Protein AF-A0A4S1ZQZ5-F1 (afdb_monomer)

Foldseek 3Di:
DDDDDDPPDPDDPPVVVVVVVVVVVVVVVVVVVLVVVVVVVVVVVVVVVVVPPDDDDDDDPQPWDKDQDPVVAAPLLVCVCVVFHPFHWDMWIFGDDSNHTAKIWTATPQGWIWIAGPNNHTFKIAADLVDAGGPVVDDPLQVVCCVVPPPPKGWGMWGDDPFFIWTAISVGWIWTAGNNRHTDDTRD

Nearest PDB structures (foldseek):
  4dsd-assembly2_B  TM=8.955E-01  e=4.911E-13  Bacteroides ovatus ATCC 8483
  3due-assembly1_A  TM=9.010E-01  e=2.441E-11  Phocaeicola vulgatus ATCC 8482
  3db7-assembly1_A  TM=9.188E-01  e=4.992E-11  Bacteroides thetaiotaomicron
  4poi-assembly2_B  TM=9.147E-01  e=1.420E-10  Bacteroides caccae ATCC 43185
  4poi-assembly1_A  TM=9.241E-01  e=4.508E-10  Bacteroides caccae ATCC 43185

Organism: NCBI:txid1796646

Solvent-accessible surface area (backbone atoms only — not comparable to full-atom values): 10840 Å² total; per-residue (Å²): 135,85,90,83,88,84,83,82,77,83,80,68,76,65,60,62,56,52,51,55,52,52,52,52,54,48,55,58,48,51,57,48,51,30,56,46,50,57,47,48,56,57,39,57,61,48,49,72,73,59,69,86,76,72,92,81,91,78,95,71,82,57,68,64,45,75,45,70,64,66,82,78,49,38,67,58,35,50,52,51,46,66,72,64,44,92,60,53,79,56,39,34,39,40,39,39,57,94,76,37,70,52,32,38,41,35,34,29,69,74,62,31,39,38,32,21,40,65,75,18,49,78,33,34,40,38,37,44,72,94,45,57,58,51,70,92,79,52,57,68,52,42,56,49,50,44,60,74,76,40,72,97,57,46,46,16,30,46,34,59,51,100,72,16,33,43,34,31,31,55,85,73,52,35,38,34,25,36,77,84,34,48,84,70,46,74,62,105

Radius of gyration: 24.57 Å; Cα contacts (8 Å, |Δi|>4): 264; chains: 1; bounding box: 45×45×92 Å

Secondary structure (DSSP, 8-state):
------------THHHHHHHHHHHHHHHHHHHHHHHHHHHHHHHHHHHHHTTS-----S-----EEE--GGGS-HHHHHHHHHH--SPEEEEEEEEETTEEEEEEEEETTS-EEEEETT--EEEEE--TTS---GGGS-HHHHHHHHHHSTT--EEEEEEETTEEEEEETTS-EEEE-TT--EEEEE-

Mean predicted aligned error: 13.51 Å

pLDDT: mean 78.78, std 22.07, range [38.09, 98.12]

InterPro domains:
  IPR021533 Putative beta-lactamase-inhibitor-like, PepSY-like [PF11396] (103-184)

Sequence (188 aa):
MSASACHATLQQPRHRAQQRYCTRRISAQENRITHLNFKIMKLKRIIMGMAIMMAGVFSASASDSFSRDVSILPTVAQELIGKNFKANVSLIKVDKTLGHIDEYDVVLTDGTEISFDRQGNLKEVETSQSKSVPKGLVPASIARYITSSHKGQHIVSLERKRNGWDIELSNGIDIRFDKEGNFLRYDD

Structure (mmCIF, N/CA/C/O backbone):
data_AF-A0A4S1ZQZ5-F1
#
_entry.id   AF-A0A4S1ZQZ5-F1
#
loop_
_atom_site.group_PDB
_atom_site.id
_atom_site.type_symbol
_atom_site.label_atom_id
_atom_site.label_alt_id
_atom_site.label_comp_id
_atom_site.label_asym_id
_atom_site.label_entity_id
_atom_site.label_seq_id
_atom_site.pdbx_PDB_ins_code
_atom_site.Cartn_x
_atom_site.Cartn_y
_atom_site.Cartn_z
_atom_site.occupancy
_atom_site.B_iso_or_equiv
_atom_site.auth_seq_id
_atom_site.auth_comp_id
_atom_site.auth_asym_id
_atom_site.auth_atom_id
_atom_site.pdbx_PDB_model_num
ATOM 1 N N . MET A 1 1 ? 24.963 -23.523 71.764 1.00 38.09 1 MET A N 1
ATOM 2 C CA . MET A 1 1 ? 23.922 -24.026 70.840 1.00 38.09 1 MET A CA 1
ATOM 3 C C . MET A 1 1 ? 23.149 -22.849 70.251 1.00 38.09 1 MET A C 1
ATOM 5 O O . MET A 1 1 ? 22.610 -22.087 71.033 1.00 38.09 1 MET A O 1
ATOM 9 N N . SER A 1 2 ? 23.150 -22.740 68.911 1.00 40.72 2 SER A N 1
ATOM 10 C CA . SER A 1 2 ? 22.105 -22.196 68.006 1.00 40.72 2 SER A CA 1
ATOM 11 C C . SER A 1 2 ? 21.543 -20.788 68.288 1.00 40.72 2 SER A C 1
ATOM 13 O O . SER A 1 2 ? 20.826 -20.586 69.254 1.00 40.72 2 SER A O 1
ATOM 15 N N . ALA A 1 3 ? 21.942 -19.747 67.547 1.00 42.53 3 ALA A N 1
ATOM 16 C CA . ALA A 1 3 ? 21.430 -19.310 66.232 1.00 42.53 3 ALA A CA 1
ATOM 17 C C . ALA A 1 3 ? 19.962 -18.841 66.234 1.00 42.53 3 ALA A C 1
ATOM 19 O O . ALA A 1 3 ? 19.065 -19.652 66.421 1.00 42.53 3 ALA A O 1
ATOM 20 N N . SER A 1 4 ? 19.727 -17.561 65.917 1.00 43.38 4 SER A N 1
ATOM 21 C CA . SER A 1 4 ? 18.980 -17.177 64.708 1.00 43.38 4 SER A CA 1
ATOM 22 C C . SER A 1 4 ? 19.025 -15.660 64.489 1.00 43.38 4 SER A C 1
ATOM 24 O O . SER A 1 4 ? 18.917 -14.869 65.423 1.00 43.38 4 SER A O 1
ATOM 26 N N . ALA A 1 5 ? 19.246 -15.276 63.237 1.00 49.69 5 ALA A N 1
ATOM 27 C CA . ALA A 1 5 ? 19.528 -13.927 62.780 1.00 49.69 5 ALA A CA 1
ATOM 28 C C . ALA A 1 5 ? 18.256 -13.075 62.636 1.00 49.69 5 ALA A C 1
ATOM 30 O O . ALA A 1 5 ? 17.329 -13.453 61.926 1.00 49.69 5 ALA A O 1
ATOM 31 N N . CYS A 1 6 ? 18.268 -11.871 63.210 1.00 38.78 6 CYS A N 1
ATOM 32 C CA . CYS A 1 6 ? 17.353 -10.788 62.850 1.00 38.78 6 CYS A CA 1
ATOM 33 C C . CYS A 1 6 ? 18.158 -9.680 62.168 1.00 38.78 6 CYS A C 1
ATOM 35 O O . CYS A 1 6 ? 18.602 -8.729 62.804 1.00 38.78 6 CYS A O 1
ATOM 37 N N . HIS A 1 7 ? 18.367 -9.822 60.859 1.00 41.34 7 HIS A 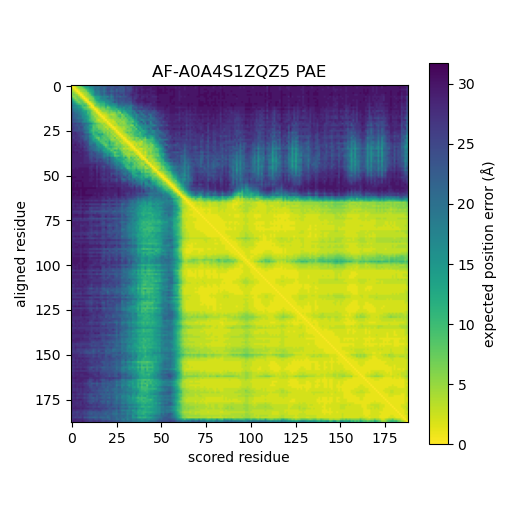N 1
ATOM 38 C CA . HIS A 1 7 ? 18.928 -8.768 60.019 1.00 41.34 7 HIS A CA 1
ATOM 39 C C . HIS A 1 7 ? 17.772 -8.060 59.300 1.00 41.34 7 HIS A C 1
ATOM 41 O O . HIS A 1 7 ? 17.395 -8.402 58.181 1.00 41.34 7 HIS A O 1
ATOM 47 N N . ALA A 1 8 ? 17.154 -7.094 59.981 1.00 46.62 8 ALA A N 1
ATOM 48 C CA . ALA A 1 8 ? 16.177 -6.193 59.380 1.00 46.62 8 ALA A CA 1
ATOM 49 C C . ALA A 1 8 ? 16.924 -5.111 58.585 1.00 46.62 8 ALA A C 1
ATOM 51 O O . ALA A 1 8 ? 17.333 -4.081 59.120 1.00 46.62 8 ALA A O 1
ATOM 52 N N . THR A 1 9 ? 17.145 -5.368 57.298 1.00 50.53 9 THR A N 1
ATOM 53 C CA . THR A 1 9 ? 17.733 -4.398 56.369 1.00 50.53 9 THR A CA 1
ATOM 54 C C . THR A 1 9 ? 16.731 -3.275 56.083 1.00 50.53 9 THR A C 1
ATOM 56 O O . THR A 1 9 ? 15.741 -3.455 55.375 1.00 50.53 9 THR A O 1
ATOM 59 N N . LEU A 1 10 ? 17.012 -2.093 56.632 1.00 49.25 10 LEU A N 1
ATOM 60 C CA . LEU A 1 10 ? 16.396 -0.812 56.284 1.00 49.25 10 LEU A CA 1
ATOM 61 C C . LEU A 1 10 ? 16.730 -0.444 54.825 1.00 49.25 10 LEU A C 1
ATOM 63 O O . LEU A 1 10 ? 17.739 0.205 54.553 1.00 49.25 10 LEU A O 1
ATOM 67 N N . GLN A 1 11 ? 15.884 -0.832 53.868 1.00 45.06 11 GLN A N 1
ATOM 68 C CA . GLN A 1 11 ? 16.005 -0.384 52.476 1.00 45.06 11 GLN A CA 1
ATOM 69 C C . GLN A 1 11 ? 15.354 1.008 52.312 1.00 45.06 11 GLN A C 1
ATOM 71 O O . GLN A 1 11 ? 14.138 1.169 52.404 1.00 45.06 11 GLN A O 1
ATOM 76 N N . GLN A 1 12 ? 16.184 2.028 52.084 1.00 51.75 12 GLN A N 1
ATOM 77 C CA . GLN A 1 12 ? 15.830 3.453 52.046 1.00 51.75 12 GLN A CA 1
ATOM 78 C C . GLN A 1 12 ? 14.843 3.855 50.913 1.00 51.75 12 GLN A C 1
ATOM 80 O O . GLN A 1 12 ? 14.986 3.402 49.773 1.00 51.75 12 GLN A O 1
ATOM 85 N N . PRO A 1 13 ? 13.916 4.814 51.149 1.00 54.28 13 PRO A N 1
ATOM 86 C CA . PRO A 1 13 ? 12.922 5.286 50.167 1.00 54.28 13 PRO A CA 1
ATOM 87 C C . PRO A 1 13 ? 13.487 6.130 49.005 1.00 54.28 13 PRO A C 1
ATOM 89 O O . PRO A 1 13 ? 12.784 6.360 48.018 1.00 54.28 13 PRO A O 1
ATOM 92 N N . ARG A 1 14 ? 14.754 6.566 49.068 1.00 52.75 14 ARG A N 1
ATOM 93 C CA . ARG A 1 14 ? 15.392 7.400 48.026 1.00 52.75 14 ARG A CA 1
ATOM 94 C C . ARG A 1 14 ? 15.627 6.649 46.705 1.00 52.75 14 ARG A C 1
ATOM 96 O O . ARG A 1 14 ? 15.462 7.234 45.637 1.00 52.75 14 ARG A O 1
ATOM 103 N N . HIS A 1 15 ? 15.866 5.337 46.759 1.00 51.97 15 HIS A N 1
ATOM 104 C CA . HIS A 1 15 ? 16.084 4.516 45.560 1.00 51.97 15 HIS A CA 1
ATOM 105 C C . HIS A 1 15 ? 14.834 4.364 44.678 1.00 51.97 15 HIS A C 1
ATOM 107 O O . HIS A 1 15 ? 14.944 4.352 43.453 1.00 51.97 15 HIS A O 1
ATOM 113 N N . ARG A 1 16 ? 13.628 4.320 45.266 1.00 55.75 16 ARG A N 1
ATOM 114 C CA . ARG A 1 16 ? 12.375 4.194 44.495 1.00 55.75 16 ARG A CA 1
ATOM 115 C C . ARG A 1 16 ? 12.029 5.470 43.721 1.00 55.75 16 ARG A C 1
ATOM 117 O O . ARG A 1 16 ? 11.464 5.384 42.633 1.00 55.75 16 ARG A O 1
ATOM 124 N N . ALA A 1 17 ? 12.376 6.644 44.254 1.00 57.38 17 ALA A N 1
ATOM 125 C CA . ALA A 1 17 ? 12.157 7.924 43.577 1.00 57.38 17 ALA A CA 1
ATOM 126 C C . ALA A 1 17 ? 13.121 8.119 42.393 1.00 57.38 17 ALA A C 1
ATOM 128 O O . ALA A 1 17 ? 12.689 8.526 41.314 1.00 57.38 17 ALA A O 1
ATOM 129 N N . GLN A 1 18 ? 14.396 7.746 42.551 1.00 55.19 18 GLN A N 1
ATOM 130 C CA . GLN A 1 18 ? 15.379 7.779 41.460 1.00 55.19 18 GLN A CA 1
ATOM 131 C C . GLN A 1 18 ? 15.062 6.777 40.345 1.00 55.19 18 GLN A C 1
ATOM 133 O O . GLN A 1 18 ? 15.175 7.126 39.172 1.00 55.19 18 GLN A O 1
ATOM 138 N N . GLN A 1 19 ? 14.585 5.573 40.678 1.00 54.31 19 GLN A N 1
ATOM 139 C CA . GLN A 1 19 ? 14.171 4.591 39.671 1.00 54.31 19 GLN A CA 1
ATOM 140 C C . GLN A 1 19 ? 12.989 5.089 38.828 1.00 54.31 19 GLN A C 1
ATOM 142 O O . GLN A 1 19 ? 13.044 4.992 37.608 1.00 54.31 19 GLN A O 1
ATOM 147 N N . ARG A 1 20 ? 11.969 5.707 39.445 1.00 56.31 20 ARG A N 1
ATOM 148 C CA . ARG A 1 20 ? 10.826 6.295 38.714 1.00 56.31 20 ARG A CA 1
ATOM 149 C C . ARG A 1 20 ? 11.212 7.503 37.857 1.00 56.31 20 ARG A C 1
ATOM 151 O O . ARG A 1 20 ? 10.582 7.750 36.830 1.00 56.31 20 ARG A O 1
ATOM 158 N N . TYR A 1 21 ? 12.225 8.262 38.276 1.00 52.44 21 TYR A N 1
ATOM 159 C CA . TYR A 1 21 ? 12.747 9.387 37.501 1.00 52.44 21 TYR A CA 1
ATOM 160 C C . TYR A 1 21 ? 13.540 8.914 36.273 1.00 52.44 21 TYR A C 1
ATOM 162 O O . TYR A 1 21 ? 13.331 9.433 35.175 1.00 52.44 21 TYR A O 1
ATOM 170 N N . CYS A 1 22 ? 14.388 7.890 36.430 1.00 50.66 22 CYS A N 1
ATOM 171 C CA . CYS A 1 22 ? 15.115 7.274 35.319 1.00 50.66 22 CYS A CA 1
ATOM 172 C C . CYS A 1 22 ? 14.174 6.585 34.325 1.00 50.66 22 CYS A C 1
ATOM 174 O O . CYS A 1 22 ? 14.304 6.822 33.128 1.00 50.66 22 CYS A O 1
ATOM 176 N N . THR A 1 23 ? 13.178 5.817 34.782 1.00 54.12 23 THR A N 1
ATOM 177 C CA . THR A 1 23 ? 12.241 5.143 33.866 1.00 54.12 23 THR A CA 1
ATOM 178 C C . THR A 1 23 ? 11.352 6.125 33.104 1.00 54.12 23 THR A C 1
ATOM 180 O O . THR A 1 23 ? 11.141 5.926 31.913 1.00 54.12 23 THR A O 1
ATOM 183 N N . ARG A 1 24 ? 10.903 7.236 33.718 1.00 55.06 24 ARG A N 1
ATOM 184 C CA . ARG A 1 24 ? 10.159 8.285 32.989 1.00 55.06 24 ARG A CA 1
ATOM 185 C C . ARG A 1 24 ? 11.007 8.976 31.922 1.00 55.06 24 ARG A C 1
ATOM 187 O O . ARG A 1 24 ? 10.504 9.218 30.829 1.00 55.06 24 ARG A O 1
ATOM 194 N N . ARG A 1 25 ? 12.279 9.282 32.203 1.00 56.03 25 ARG A N 1
ATOM 195 C CA . ARG A 1 25 ? 13.182 9.888 31.206 1.00 56.03 25 ARG A CA 1
ATOM 196 C C . ARG A 1 25 ? 13.558 8.926 30.080 1.00 56.03 25 ARG A C 1
ATOM 198 O O . ARG A 1 25 ? 13.688 9.390 28.955 1.00 56.03 25 ARG A O 1
ATOM 205 N N . ILE A 1 26 ? 13.682 7.629 30.361 1.00 54.72 26 ILE A N 1
ATOM 206 C CA . ILE A 1 26 ? 13.916 6.595 29.343 1.00 54.72 26 ILE A CA 1
ATOM 207 C C . ILE A 1 26 ? 12.665 6.432 28.467 1.00 54.72 26 ILE A C 1
ATOM 209 O O . ILE A 1 26 ? 12.776 6.604 27.261 1.00 54.72 26 ILE A O 1
ATOM 213 N N . SER A 1 27 ? 11.463 6.314 29.051 1.00 55.31 27 SER A N 1
ATOM 214 C CA . SER A 1 27 ? 10.205 6.241 28.280 1.00 55.31 27 SER A CA 1
ATOM 215 C C . SER A 1 27 ? 9.916 7.498 27.443 1.00 55.31 27 SER A C 1
ATOM 217 O O . SER A 1 27 ? 9.374 7.415 26.348 1.00 55.31 27 SER A O 1
ATOM 219 N N . ALA A 1 28 ? 10.322 8.684 27.914 1.00 51.53 28 ALA A N 1
ATOM 220 C CA . ALA A 1 28 ? 10.186 9.926 27.153 1.00 51.53 28 ALA A CA 1
ATOM 221 C C . ALA A 1 28 ? 11.251 10.086 26.048 1.00 51.53 28 ALA A C 1
ATOM 223 O O . ALA A 1 28 ? 11.044 10.868 25.122 1.00 51.53 28 ALA A O 1
ATOM 224 N N . GLN A 1 29 ? 12.388 9.387 26.142 1.00 42.31 29 GLN A N 1
ATOM 225 C CA . GLN A 1 29 ? 13.412 9.322 25.092 1.00 42.31 29 GLN A CA 1
ATOM 226 C C . GLN A 1 29 ? 13.083 8.231 24.060 1.00 42.31 29 GLN A C 1
ATOM 228 O O . GLN A 1 29 ? 13.205 8.492 22.870 1.00 42.31 29 GLN A O 1
ATOM 233 N N . GLU A 1 30 ? 12.560 7.075 24.477 1.00 49.62 30 GLU A N 1
ATOM 234 C CA . GLU A 1 30 ? 12.042 6.027 23.580 1.00 49.62 30 GLU A CA 1
ATOM 235 C C . GLU A 1 30 ? 10.865 6.524 22.734 1.00 49.62 30 GLU A C 1
ATOM 237 O O . GLU A 1 30 ? 10.932 6.435 21.512 1.00 49.62 30 GLU A O 1
ATOM 242 N N . ASN A 1 31 ? 9.871 7.190 23.339 1.00 49.59 31 ASN A N 1
ATOM 243 C CA . ASN A 1 31 ? 8.749 7.788 22.597 1.00 49.59 31 ASN A CA 1
ATOM 244 C C . ASN A 1 31 ? 9.184 8.909 21.636 1.00 49.59 31 ASN A C 1
ATOM 246 O O . ASN A 1 31 ? 8.484 9.233 20.679 1.00 49.59 31 ASN A O 1
ATOM 250 N N . ARG A 1 32 ? 10.334 9.550 21.889 1.00 50.16 32 ARG A N 1
ATOM 251 C CA . ARG A 1 32 ? 10.913 10.518 20.947 1.00 50.16 32 ARG A CA 1
ATOM 252 C C . ARG A 1 32 ? 11.588 9.823 19.772 1.00 50.16 32 ARG A C 1
ATOM 254 O O . ARG A 1 32 ? 11.556 10.379 18.683 1.00 50.16 32 ARG A O 1
ATOM 261 N N . ILE A 1 33 ? 12.172 8.643 19.972 1.00 46.94 33 ILE A N 1
ATOM 262 C CA . ILE A 1 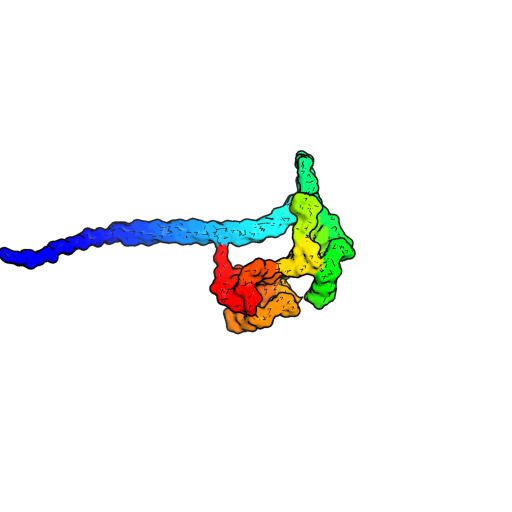33 ? 12.822 7.850 18.922 1.00 46.94 33 ILE A CA 1
ATOM 263 C C . ILE A 1 33 ? 11.776 7.186 18.010 1.00 46.94 33 ILE A C 1
ATOM 265 O O . ILE A 1 33 ? 11.950 7.217 16.793 1.00 46.94 33 ILE A O 1
ATOM 269 N N . THR A 1 34 ? 10.662 6.676 18.549 1.00 41.09 34 THR A N 1
ATOM 270 C CA . THR A 1 34 ? 9.551 6.114 17.747 1.00 41.09 34 THR A CA 1
ATOM 271 C C . THR A 1 34 ? 8.864 7.190 16.904 1.00 41.09 34 THR A C 1
ATOM 273 O O . THR A 1 34 ? 8.818 7.094 15.678 1.00 41.09 34 THR A O 1
ATOM 276 N N . HIS A 1 35 ? 8.522 8.323 17.522 1.00 47.91 35 HIS A N 1
ATOM 277 C CA . HIS A 1 35 ? 7.996 9.490 16.815 1.00 47.91 35 HIS A CA 1
ATOM 278 C C . HIS A 1 35 ? 8.998 10.079 15.797 1.00 47.91 35 HIS A C 1
ATOM 280 O O . HIS A 1 35 ? 8.590 10.682 14.801 1.00 47.91 35 HIS A O 1
ATOM 286 N N . LEU A 1 36 ? 10.315 9.926 16.011 1.00 42.09 36 LEU A N 1
ATOM 287 C CA . LEU A 1 36 ? 11.329 10.274 15.009 1.00 42.09 36 LEU A CA 1
ATOM 288 C C . LEU A 1 36 ? 11.293 9.308 13.819 1.00 42.09 36 LEU A C 1
ATOM 290 O O . LEU A 1 36 ? 11.344 9.781 12.692 1.00 42.09 36 LEU A O 1
ATOM 294 N N . ASN A 1 37 ? 11.162 7.998 14.032 1.00 43.00 37 ASN A N 1
ATOM 295 C CA . ASN A 1 37 ? 11.125 6.998 12.958 1.00 43.00 37 ASN A CA 1
ATOM 296 C C . ASN A 1 37 ? 9.842 7.073 12.113 1.00 43.00 37 ASN A C 1
ATOM 298 O O . ASN A 1 37 ? 9.930 7.025 10.885 1.00 43.00 37 ASN A O 1
ATOM 302 N N . PHE A 1 38 ? 8.684 7.314 12.736 1.00 48.75 38 PHE A N 1
ATOM 303 C CA . PHE A 1 38 ? 7.420 7.609 12.046 1.00 48.75 38 PHE A CA 1
ATOM 304 C C . PHE A 1 38 ? 7.538 8.861 11.160 1.00 48.75 38 PHE A C 1
ATOM 306 O O . PHE A 1 38 ? 7.159 8.863 9.986 1.00 48.75 38 PHE A O 1
ATOM 313 N N . LYS A 1 39 ? 8.182 9.918 11.679 1.00 45.75 39 LYS A N 1
ATOM 314 C CA . LYS A 1 39 ? 8.544 11.092 10.874 1.00 45.75 39 LYS A CA 1
ATOM 315 C C . LYS A 1 39 ? 9.572 10.776 9.799 1.00 45.75 39 LYS A C 1
ATOM 317 O O . LYS A 1 39 ? 9.460 11.359 8.738 1.00 45.75 39 LYS A O 1
ATOM 322 N N . ILE A 1 40 ? 10.551 9.904 10.032 1.00 44.97 40 ILE A N 1
ATOM 323 C CA . ILE A 1 40 ? 11.604 9.564 9.062 1.00 44.97 40 ILE A CA 1
ATOM 324 C C . ILE A 1 40 ? 11.044 8.742 7.892 1.00 44.97 40 ILE A C 1
ATOM 326 O O . ILE A 1 40 ? 11.472 8.960 6.762 1.00 44.97 40 ILE A O 1
ATOM 330 N N . MET A 1 41 ? 10.055 7.866 8.107 1.00 48.16 41 MET A N 1
ATOM 331 C CA . MET A 1 41 ? 9.366 7.153 7.019 1.00 48.16 41 MET A CA 1
ATOM 332 C C . MET A 1 4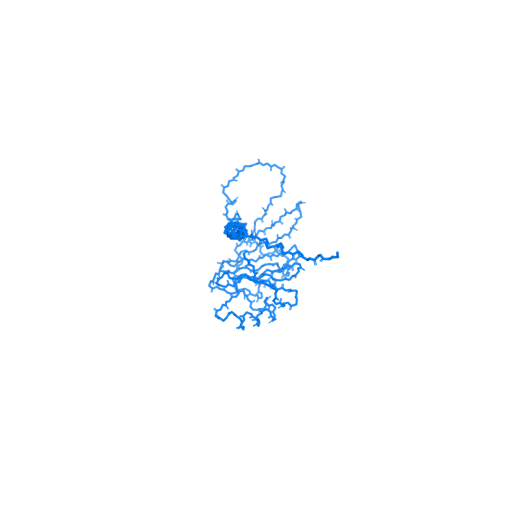1 ? 8.421 8.076 6.233 1.00 48.16 41 MET A C 1
ATOM 334 O O . MET A 1 41 ? 8.501 8.108 5.006 1.00 48.16 41 MET A O 1
ATOM 338 N N . LYS A 1 42 ? 7.652 8.949 6.905 1.00 48.94 42 LYS A N 1
ATOM 339 C CA . LYS A 1 42 ? 6.913 10.042 6.233 1.00 48.94 42 LYS A CA 1
ATOM 340 C C . LYS A 1 42 ? 7.850 11.055 5.549 1.00 48.94 42 LYS A C 1
ATOM 342 O O . LYS A 1 42 ? 7.506 11.620 4.518 1.00 48.94 42 LYS A O 1
ATOM 347 N N . LEU A 1 43 ? 9.069 11.245 6.058 1.00 39.94 43 LEU A N 1
ATOM 348 C CA . LEU A 1 43 ? 10.105 12.106 5.476 1.00 39.94 43 LEU A CA 1
ATOM 349 C C . LEU A 1 43 ? 10.805 11.446 4.286 1.00 39.94 43 LEU A C 1
ATOM 351 O O . LEU A 1 43 ? 11.125 12.151 3.342 1.00 39.94 43 LEU A O 1
ATOM 355 N N . LYS A 1 44 ? 10.985 10.120 4.265 1.00 42.41 44 LYS A N 1
ATOM 356 C CA . LYS A 1 44 ? 11.425 9.373 3.070 1.00 42.41 44 LYS A CA 1
ATOM 357 C C . LYS A 1 44 ? 10.497 9.649 1.882 1.00 42.41 44 LYS A C 1
ATOM 359 O O . LYS A 1 44 ? 10.970 9.836 0.766 1.00 42.41 44 LYS A O 1
ATOM 364 N N . ARG A 1 45 ? 9.202 9.785 2.169 1.00 49.16 45 ARG A N 1
ATOM 365 C CA . ARG A 1 45 ? 8.146 10.104 1.203 1.00 49.16 45 ARG A CA 1
ATOM 366 C C . ARG A 1 45 ? 8.089 11.600 0.847 1.00 49.16 45 ARG A C 1
ATOM 368 O O . ARG A 1 45 ? 7.843 11.944 -0.300 1.00 49.16 45 ARG A O 1
ATOM 375 N N . ILE A 1 46 ? 8.466 12.501 1.764 1.00 49.25 46 ILE A N 1
ATOM 376 C CA . ILE A 1 46 ? 8.633 13.948 1.485 1.00 49.25 46 ILE A CA 1
ATOM 377 C C . ILE A 1 46 ? 9.948 14.278 0.737 1.00 49.25 46 ILE A C 1
ATOM 379 O O . ILE A 1 46 ? 9.961 15.190 -0.087 1.00 49.25 46 ILE A O 1
ATOM 383 N N . ILE A 1 47 ? 11.054 13.558 0.966 1.00 46.50 47 ILE A N 1
ATOM 384 C CA . ILE A 1 47 ? 12.355 13.779 0.290 1.00 46.50 47 ILE A CA 1
ATOM 385 C C . ILE A 1 47 ? 12.238 13.523 -1.221 1.00 46.50 47 ILE A C 1
ATOM 387 O O . ILE A 1 47 ? 12.820 14.264 -2.017 1.00 46.50 47 ILE A O 1
ATOM 391 N N . MET A 1 48 ? 11.400 12.561 -1.617 1.00 44.84 48 MET A N 1
ATOM 392 C CA . MET A 1 48 ? 10.992 12.324 -3.006 1.00 44.84 48 MET A CA 1
ATOM 393 C C . MET A 1 48 ? 10.377 13.575 -3.670 1.00 44.84 48 MET A C 1
ATOM 395 O O . MET A 1 48 ? 10.546 13.786 -4.868 1.00 44.84 48 MET A O 1
ATOM 399 N N . GLY A 1 49 ? 9.726 14.450 -2.892 1.00 43.91 49 GLY A N 1
ATOM 400 C CA . GLY A 1 49 ? 9.128 15.703 -3.363 1.00 43.91 49 GLY A CA 1
ATOM 401 C C . GLY A 1 49 ? 10.082 16.905 -3.452 1.00 43.91 49 GLY A C 1
ATOM 402 O O . GLY A 1 49 ? 9.738 17.887 -4.106 1.00 43.91 49 GLY A O 1
ATOM 403 N N . MET A 1 50 ? 11.276 16.863 -2.842 1.00 40.88 50 MET A N 1
ATOM 404 C CA . MET A 1 50 ? 12.205 18.013 -2.789 1.00 40.88 50 MET A CA 1
ATOM 405 C C . MET A 1 50 ? 13.468 17.845 -3.659 1.00 40.88 50 MET A C 1
ATOM 407 O O . MET A 1 50 ? 14.119 18.833 -3.995 1.00 40.88 50 MET A O 1
ATOM 411 N N . ALA A 1 51 ? 13.797 16.627 -4.105 1.00 42.34 51 ALA A N 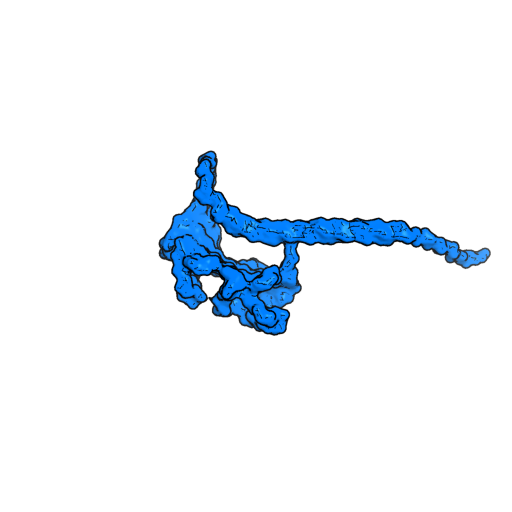1
ATOM 412 C CA . ALA A 1 51 ? 14.993 16.348 -4.914 1.00 42.34 51 ALA A CA 1
ATOM 413 C C . ALA A 1 51 ? 14.923 16.834 -6.383 1.00 42.34 51 ALA A C 1
ATOM 415 O O . ALA A 1 51 ? 15.900 16.724 -7.118 1.00 42.34 51 ALA A O 1
ATOM 416 N N . ILE A 1 52 ? 13.800 17.421 -6.815 1.00 45.22 52 ILE A N 1
ATOM 417 C CA . ILE A 1 52 ? 13.595 17.907 -8.192 1.00 45.22 52 ILE A CA 1
ATOM 418 C C . ILE A 1 52 ? 14.225 19.305 -8.432 1.00 45.22 52 ILE A C 1
ATOM 420 O O . ILE A 1 52 ? 14.251 19.772 -9.568 1.00 45.22 52 ILE A O 1
ATOM 424 N N . MET A 1 53 ? 14.798 19.979 -7.418 1.00 38.19 53 MET A N 1
ATOM 425 C CA . MET A 1 53 ? 15.208 21.396 -7.545 1.00 38.19 53 MET A CA 1
ATOM 426 C C . MET A 1 53 ? 16.702 21.766 -7.436 1.00 38.19 53 MET A C 1
ATOM 428 O O . MET A 1 53 ? 17.000 22.951 -7.574 1.00 38.19 53 MET A O 1
ATOM 432 N N . MET A 1 54 ? 17.665 20.851 -7.259 1.00 43.16 54 MET A N 1
ATOM 433 C CA . MET A 1 54 ? 19.095 21.238 -7.288 1.00 43.16 54 MET A CA 1
ATOM 434 C C . MET A 1 54 ? 19.976 20.260 -8.068 1.00 43.16 54 MET A C 1
ATOM 436 O O . MET A 1 54 ? 20.260 19.151 -7.631 1.00 43.16 54 MET A O 1
ATOM 440 N N . ALA A 1 55 ? 20.433 20.725 -9.231 1.00 53.12 55 ALA A N 1
ATOM 441 C CA . ALA A 1 55 ? 21.460 20.097 -10.049 1.00 53.12 55 ALA A CA 1
ATOM 442 C C . ALA A 1 55 ? 22.856 20.218 -9.406 1.00 53.12 55 ALA A C 1
ATOM 444 O O . ALA A 1 55 ? 23.195 21.264 -8.854 1.00 53.12 55 ALA A O 1
ATOM 445 N N . GLY A 1 56 ? 23.693 19.184 -9.559 1.00 46.94 56 GLY A N 1
ATOM 446 C CA . GLY A 1 56 ? 25.115 19.242 -9.203 1.00 46.94 56 GLY A CA 1
ATOM 447 C C . GLY A 1 56 ? 25.836 17.888 -9.212 1.00 46.94 56 GLY A C 1
ATOM 448 O O . GLY A 1 56 ? 25.963 17.255 -8.175 1.00 46.94 56 GLY A O 1
ATOM 449 N N . VAL A 1 57 ? 26.283 17.477 -10.403 1.00 61.09 57 VAL A N 1
ATOM 450 C CA . VAL A 1 57 ? 27.293 16.453 -10.774 1.00 61.09 57 VAL A CA 1
ATOM 451 C C . VAL A 1 57 ? 28.070 15.732 -9.653 1.00 61.09 57 VAL A C 1
ATOM 453 O O . VAL A 1 57 ? 28.917 16.347 -9.022 1.00 61.09 57 VAL A O 1
ATOM 456 N N . PHE A 1 58 ? 27.913 14.399 -9.568 1.00 46.19 58 PHE A N 1
ATOM 457 C CA . PHE A 1 58 ? 28.972 13.405 -9.293 1.00 46.19 58 PHE A CA 1
ATOM 458 C C . PHE A 1 58 ? 28.574 12.042 -9.901 1.00 46.19 58 PHE A C 1
ATOM 460 O O . PHE A 1 58 ? 27.463 11.556 -9.696 1.00 46.19 58 PHE A O 1
ATOM 467 N N . SER A 1 59 ? 29.468 11.437 -10.690 1.00 52.44 59 SER A N 1
ATOM 468 C CA . SER A 1 59 ? 29.203 10.216 -11.462 1.00 52.44 59 SER A CA 1
ATOM 469 C C . SER A 1 59 ? 29.332 8.938 -10.630 1.00 52.44 59 SER A C 1
ATOM 471 O O . SER A 1 59 ? 30.425 8.421 -10.426 1.00 52.44 59 SER A O 1
ATOM 473 N N . ALA A 1 60 ? 28.179 8.392 -10.257 1.00 49.41 60 ALA A N 1
ATOM 474 C CA . ALA A 1 60 ? 27.847 6.971 -10.308 1.00 49.41 60 ALA A CA 1
ATOM 475 C C . ALA A 1 60 ? 26.349 6.941 -10.635 1.00 49.41 60 ALA A C 1
ATOM 477 O O . ALA A 1 60 ? 25.522 7.227 -9.775 1.00 49.41 60 ALA A O 1
ATOM 478 N N . SER A 1 61 ? 25.994 6.761 -11.909 1.00 49.72 61 SER A N 1
ATOM 479 C CA . SER A 1 61 ? 24.632 7.007 -12.394 1.00 49.72 61 SER A CA 1
ATOM 480 C C . SER A 1 61 ? 23.662 5.893 -11.982 1.00 49.72 61 SER A C 1
ATOM 482 O O . SER A 1 61 ? 23.245 5.081 -12.804 1.00 49.72 61 SER A O 1
ATOM 484 N N . ALA A 1 62 ? 23.277 5.873 -10.708 1.00 57.66 62 ALA A N 1
ATOM 485 C CA . ALA A 1 62 ? 21.954 5.430 -10.289 1.00 57.66 62 ALA A CA 1
ATOM 486 C C . ALA A 1 62 ? 21.020 6.646 -10.408 1.00 57.66 62 ALA A C 1
ATOM 488 O O . ALA A 1 62 ? 20.667 7.285 -9.423 1.00 57.66 62 ALA A O 1
ATOM 489 N N . SER A 1 63 ? 20.738 7.058 -11.648 1.00 64.19 63 SER A N 1
ATOM 490 C CA . SER A 1 63 ? 19.754 8.107 -11.902 1.00 64.19 63 SER A CA 1
ATOM 491 C C . SER A 1 63 ? 18.377 7.460 -11.951 1.00 64.19 63 SER A C 1
ATOM 493 O O . SER A 1 63 ? 18.053 6.774 -12.932 1.00 64.19 63 SER A O 1
ATOM 495 N N . ASP A 1 64 ? 17.585 7.674 -10.907 1.00 74.50 64 ASP A N 1
ATOM 496 C CA . ASP A 1 64 ? 16.154 7.395 -10.949 1.00 74.50 64 ASP A CA 1
ATOM 497 C C . ASP A 1 64 ? 15.552 8.090 -12.176 1.00 74.50 64 ASP A C 1
ATOM 499 O O . ASP A 1 64 ? 15.907 9.225 -12.517 1.00 74.50 64 ASP A O 1
ATOM 503 N N . SER A 1 65 ? 14.681 7.383 -12.892 1.00 85.44 65 SER A N 1
ATOM 504 C CA . SER A 1 65 ? 14.056 7.910 -14.107 1.00 85.44 65 SER A CA 1
ATOM 505 C C . SER A 1 65 ? 12.572 8.134 -13.898 1.00 85.44 65 SER A C 1
ATOM 507 O O . SER A 1 65 ? 11.890 7.279 -13.341 1.00 85.44 65 SER A O 1
ATOM 509 N N . PHE A 1 66 ? 12.073 9.257 -14.404 1.00 89.81 66 PHE A N 1
ATOM 510 C CA . PHE A 1 66 ? 10.665 9.625 -14.334 1.00 89.81 66 PHE A CA 1
ATOM 511 C C . PHE A 1 66 ? 10.004 9.480 -15.701 1.00 89.81 66 PHE A C 1
ATOM 513 O O . PHE A 1 66 ? 10.600 9.801 -16.729 1.00 89.81 66 PHE A O 1
ATOM 520 N N . SER A 1 67 ? 8.757 9.029 -15.714 1.00 90.94 67 SER A N 1
ATOM 521 C CA . SER A 1 67 ? 7.960 8.863 -16.923 1.00 90.94 67 SER A CA 1
ATOM 522 C C . SER A 1 67 ? 6.486 9.128 -16.645 1.00 90.94 67 SER A C 1
ATOM 524 O O . SER A 1 67 ? 6.033 9.123 -15.504 1.00 90.94 67 SER A O 1
ATOM 526 N N . ARG A 1 68 ? 5.723 9.354 -17.710 1.00 91.62 68 ARG A N 1
ATOM 527 C CA . ARG A 1 68 ? 4.251 9.340 -17.692 1.00 91.62 68 ARG A CA 1
ATOM 528 C C . ARG A 1 68 ? 3.675 8.222 -18.556 1.00 91.62 68 ARG A C 1
ATOM 530 O O . ARG A 1 68 ? 2.463 8.076 -18.653 1.00 91.62 68 ARG A O 1
ATOM 537 N N . ASP A 1 69 ? 4.550 7.466 -19.210 1.00 93.94 69 ASP A N 1
ATOM 538 C CA . ASP A 1 69 ? 4.178 6.374 -20.088 1.00 93.94 69 ASP A CA 1
ATOM 539 C C . ASP A 1 69 ? 3.907 5.116 -19.263 1.00 93.94 69 ASP A C 1
ATOM 541 O O . ASP A 1 69 ? 4.825 4.508 -18.719 1.00 93.94 69 ASP A O 1
ATOM 545 N N . VAL A 1 70 ? 2.635 4.731 -19.176 1.00 94.44 70 VAL A N 1
ATOM 546 C CA . VAL A 1 70 ? 2.169 3.548 -18.439 1.00 94.44 70 VAL A CA 1
ATOM 547 C C . VAL A 1 70 ? 2.741 2.252 -19.015 1.00 94.44 70 VAL A C 1
ATOM 549 O O . VAL A 1 70 ? 2.871 1.271 -18.284 1.00 94.44 70 VAL A O 1
ATOM 552 N N . SER A 1 71 ? 3.140 2.242 -20.291 1.00 95.81 71 SER A N 1
ATOM 553 C CA . SER A 1 71 ? 3.654 1.040 -20.952 1.00 95.81 71 SER A CA 1
ATOM 554 C C . SER A 1 71 ? 4.996 0.557 -20.395 1.00 95.81 71 SER A C 1
ATOM 556 O O . SER A 1 71 ? 5.346 -0.605 -20.597 1.00 95.81 71 SER A O 1
ATOM 558 N N . ILE A 1 72 ? 5.720 1.402 -19.646 1.00 95.44 72 ILE A N 1
ATOM 559 C CA . ILE A 1 72 ? 6.978 1.009 -18.995 1.00 95.44 72 ILE A CA 1
ATOM 560 C C . ILE A 1 72 ? 6.759 0.121 -17.767 1.00 95.44 72 ILE A C 1
ATOM 562 O O . ILE A 1 72 ? 7.701 -0.524 -17.307 1.00 95.44 72 ILE A O 1
ATOM 566 N N . LEU A 1 73 ? 5.550 0.128 -17.198 1.00 96.94 73 LEU A N 1
ATOM 567 C CA . LEU A 1 73 ? 5.225 -0.704 -16.048 1.00 96.94 73 LEU A CA 1
ATOM 568 C C . LEU A 1 73 ? 5.079 -2.164 -16.492 1.00 96.94 73 LEU A C 1
ATOM 570 O O . LEU A 1 73 ? 4.558 -2.423 -17.579 1.00 96.94 73 LEU A O 1
ATOM 574 N N . PRO A 1 74 ? 5.443 -3.143 -15.651 1.00 97.75 74 PRO A N 1
ATOM 575 C CA . PRO A 1 74 ? 5.118 -4.537 -15.922 1.00 97.75 74 PRO A CA 1
ATOM 576 C C . PRO A 1 74 ? 3.604 -4.730 -16.097 1.00 97.75 74 PRO A C 1
ATOM 578 O O . PRO A 1 74 ? 2.811 -4.090 -15.405 1.00 97.75 74 PRO A O 1
ATOM 581 N N . THR A 1 75 ? 3.187 -5.643 -16.979 1.00 98.12 75 THR A N 1
ATOM 582 C CA . THR A 1 75 ? 1.764 -5.894 -17.292 1.00 98.12 75 THR A CA 1
ATOM 583 C C . THR A 1 75 ? 0.916 -6.131 -16.039 1.00 98.12 75 THR A C 1
ATOM 585 O O . THR A 1 75 ? -0.186 -5.603 -15.934 1.00 98.12 75 THR A O 1
ATOM 588 N N . VAL A 1 76 ? 1.467 -6.841 -15.048 1.00 97.81 76 VAL A N 1
ATOM 589 C CA . VAL A 1 76 ? 0.808 -7.107 -13.757 1.00 97.81 76 VAL A CA 1
ATOM 590 C C . VAL A 1 76 ? 0.434 -5.810 -13.028 1.00 97.81 76 VAL A C 1
ATOM 592 O O . VAL A 1 76 ? -0.677 -5.690 -12.511 1.00 97.81 76 VAL A O 1
ATOM 595 N N . ALA A 1 77 ? 1.325 -4.814 -13.026 1.00 97.88 77 ALA A N 1
ATOM 596 C CA . ALA A 1 77 ? 1.072 -3.519 -12.403 1.00 97.88 77 ALA A CA 1
ATOM 597 C C . ALA A 1 77 ? 0.014 -2.723 -13.182 1.00 97.88 77 ALA A C 1
ATOM 599 O O . ALA A 1 77 ? -0.895 -2.153 -12.578 1.00 97.88 77 ALA A O 1
ATOM 600 N N . GLN A 1 78 ? 0.077 -2.737 -14.519 1.00 98.06 78 GLN A N 1
ATOM 601 C CA . GLN A 1 78 ? -0.914 -2.067 -15.370 1.00 98.06 78 GLN A CA 1
ATOM 602 C C . GLN A 1 78 ? -2.331 -2.615 -15.129 1.00 98.06 78 GLN A C 1
ATOM 604 O O . GLN A 1 78 ? -3.274 -1.845 -14.933 1.00 98.06 78 GLN A O 1
ATOM 609 N N . GLU A 1 79 ? -2.477 -3.942 -15.078 1.00 97.75 79 GLU A N 1
ATOM 610 C CA . GLU A 1 79 ? -3.751 -4.609 -14.794 1.00 97.75 79 GLU A CA 1
ATOM 611 C C . GLU A 1 79 ? -4.263 -4.294 -13.387 1.00 97.75 79 GLU A C 1
ATOM 613 O O . GLU A 1 79 ? -5.453 -4.021 -13.203 1.00 97.75 79 GLU A O 1
ATOM 618 N N . LEU A 1 80 ? -3.376 -4.298 -12.387 1.00 97.62 80 LEU A N 1
ATOM 619 C CA . LEU A 1 80 ? -3.745 -3.971 -11.014 1.00 97.62 80 LEU A CA 1
ATOM 620 C C . LEU A 1 80 ? -4.268 -2.537 -10.912 1.00 97.62 80 LEU A C 1
ATOM 622 O O . LEU A 1 80 ? -5.317 -2.333 -10.289 1.00 97.62 80 LEU A O 1
ATOM 626 N N . ILE A 1 81 ? -3.579 -1.575 -11.537 1.00 97.19 81 ILE A N 1
ATOM 627 C CA . ILE A 1 81 ? -3.994 -0.169 -11.564 1.00 97.19 81 ILE A CA 1
ATOM 628 C C . ILE A 1 81 ? -5.368 -0.055 -12.227 1.00 97.19 81 ILE A C 1
ATOM 630 O O . ILE A 1 81 ? -6.308 0.424 -11.594 1.00 97.19 81 ILE A O 1
ATOM 634 N N . GLY A 1 82 ? -5.511 -0.567 -13.453 1.00 96.81 82 GLY A N 1
ATOM 635 C CA . GLY A 1 82 ? -6.752 -0.458 -14.224 1.00 96.81 82 GLY A CA 1
ATOM 636 C C . GLY A 1 82 ? -7.952 -1.149 -13.570 1.00 96.81 82 GLY A C 1
ATOM 637 O O . GLY A 1 82 ? -9.086 -0.695 -13.714 1.00 96.81 82 GLY A O 1
ATOM 638 N N . LYS A 1 83 ? -7.723 -2.229 -12.814 1.00 97.12 83 LYS A N 1
ATOM 639 C CA . LYS A 1 83 ? -8.787 -2.962 -12.116 1.00 97.12 83 LYS A CA 1
ATOM 640 C C . LYS A 1 83 ? -9.247 -2.281 -10.827 1.00 97.12 83 LYS A C 1
ATOM 642 O O . LYS A 1 83 ? -10.428 -2.368 -10.492 1.00 97.12 83 LYS A O 1
ATOM 647 N N . ASN A 1 84 ? -8.333 -1.672 -10.070 1.00 97.31 84 ASN A N 1
ATOM 648 C CA . ASN A 1 84 ? -8.616 -1.222 -8.702 1.00 97.31 84 ASN A CA 1
ATOM 649 C C . ASN A 1 84 ? -8.774 0.296 -8.570 1.00 97.31 84 ASN A C 1
ATOM 651 O O . ASN A 1 84 ? -9.410 0.750 -7.617 1.00 97.31 84 ASN A O 1
ATOM 655 N N . PHE A 1 85 ? -8.246 1.076 -9.515 1.00 95.81 85 PHE A N 1
ATOM 656 C CA . PHE A 1 85 ? -8.221 2.532 -9.440 1.00 95.81 85 PHE A CA 1
ATOM 657 C C . PHE A 1 85 ? -8.878 3.161 -10.668 1.00 95.81 85 PHE A C 1
ATOM 659 O O . PHE A 1 85 ? -8.694 2.727 -11.799 1.00 95.81 85 PHE A O 1
ATOM 666 N N . LYS A 1 86 ? -9.668 4.213 -10.430 1.00 95.12 86 LYS A N 1
ATOM 667 C CA . LYS A 1 86 ? -10.331 4.994 -11.491 1.00 95.12 86 LYS A CA 1
ATOM 668 C C . LYS A 1 86 ? -9.506 6.197 -11.946 1.00 95.12 86 LYS A C 1
ATOM 670 O O . LYS A 1 86 ? -9.812 6.796 -12.970 1.00 95.12 86 LYS A O 1
ATOM 675 N N . ALA A 1 87 ? -8.537 6.604 -11.129 1.00 95.06 87 ALA A N 1
ATOM 676 C CA . ALA A 1 87 ? -7.674 7.737 -11.407 1.00 95.06 87 ALA A CA 1
ATOM 677 C C . ALA A 1 87 ? -6.623 7.365 -12.457 1.00 95.06 87 ALA A C 1
ATOM 679 O O . ALA A 1 87 ? -6.183 6.219 -12.528 1.00 95.06 87 ALA A O 1
ATOM 680 N N . ASN A 1 88 ? -6.216 8.349 -13.256 1.00 95.69 88 ASN A N 1
ATOM 681 C CA . ASN A 1 88 ? -5.191 8.145 -14.272 1.00 95.69 88 ASN A CA 1
ATOM 682 C C . ASN A 1 88 ? -3.798 8.192 -13.641 1.00 95.69 88 ASN A C 1
ATOM 684 O O . ASN A 1 88 ? -3.602 8.811 -12.595 1.00 95.69 88 ASN A O 1
ATOM 688 N N . VAL A 1 89 ? -2.817 7.585 -14.305 1.00 96.00 89 VAL A N 1
ATOM 689 C CA . VAL A 1 89 ? -1.408 7.718 -13.921 1.00 96.00 89 VAL A CA 1
ATOM 690 C C . VAL A 1 89 ? -0.934 9.142 -14.216 1.00 96.00 89 VAL A C 1
ATOM 692 O O . VAL A 1 89 ? -1.112 9.649 -15.323 1.00 96.00 89 VAL A O 1
ATOM 695 N N . SER A 1 90 ? -0.346 9.793 -13.214 1.00 94.00 90 SER A N 1
ATOM 696 C CA . SER A 1 90 ? 0.213 11.146 -13.306 1.00 94.00 90 SER A CA 1
ATOM 697 C C . SER A 1 90 ? 1.728 11.113 -13.505 1.00 94.00 90 SER A C 1
ATOM 699 O O . SER A 1 90 ? 2.267 11.819 -14.361 1.00 94.00 90 SER A O 1
ATOM 701 N N . LEU A 1 91 ? 2.413 10.279 -12.721 1.00 93.69 91 LEU A N 1
ATOM 702 C CA . LEU A 1 91 ? 3.865 10.149 -12.719 1.00 93.69 91 LEU A CA 1
ATOM 703 C C . LEU A 1 91 ? 4.257 8.719 -12.356 1.00 93.69 91 LEU A C 1
ATOM 705 O O . LEU A 1 91 ? 3.629 8.099 -11.504 1.00 93.69 91 LEU A O 1
ATOM 709 N N . ILE A 1 92 ? 5.315 8.227 -12.983 1.00 93.88 92 ILE A N 1
ATOM 710 C CA . ILE A 1 92 ? 5.984 6.976 -12.650 1.00 93.88 92 ILE A CA 1
ATOM 711 C C . ILE A 1 92 ? 7.442 7.315 -12.368 1.00 93.88 92 ILE A C 1
ATOM 713 O O . ILE A 1 92 ? 8.094 7.943 -13.205 1.00 93.88 92 ILE A O 1
ATOM 717 N N . LYS A 1 93 ? 7.959 6.890 -11.222 1.00 92.19 93 LYS A N 1
ATOM 718 C CA . LYS A 1 93 ? 9.386 6.875 -10.909 1.00 92.19 93 LYS A CA 1
ATOM 719 C C . LYS A 1 93 ? 9.881 5.434 -10.977 1.00 92.19 93 LYS A C 1
ATOM 721 O O . LYS A 1 93 ? 9.213 4.520 -10.505 1.00 92.19 93 LYS A O 1
ATOM 726 N N . VAL A 1 94 ? 11.029 5.239 -11.611 1.00 91.44 94 VAL A N 1
ATOM 727 C CA . VAL A 1 94 ? 11.711 3.948 -11.700 1.00 91.44 94 VAL A CA 1
ATOM 728 C C . VAL A 1 94 ? 12.985 4.040 -10.883 1.00 91.44 94 VAL A C 1
ATOM 730 O O . VAL A 1 94 ? 13.941 4.701 -11.310 1.00 91.44 94 VAL A O 1
ATOM 733 N N . ASP A 1 95 ? 12.983 3.346 -9.753 1.00 84.62 95 ASP A N 1
ATOM 734 C CA . ASP A 1 95 ? 14.096 3.316 -8.815 1.00 84.62 95 ASP A CA 1
ATOM 735 C C . ASP A 1 95 ? 15.072 2.226 -9.227 1.00 84.62 95 ASP A C 1
ATOM 737 O O . ASP A 1 95 ? 14.694 1.082 -9.520 1.00 84.62 95 ASP A O 1
ATOM 741 N N . LYS A 1 96 ? 16.350 2.603 -9.315 1.00 85.81 96 LYS A N 1
ATOM 742 C CA . LYS A 1 96 ? 17.402 1.710 -9.801 1.00 85.81 96 LYS A CA 1
ATOM 743 C C . LYS A 1 96 ? 18.516 1.564 -8.782 1.00 85.81 96 LYS A C 1
ATOM 745 O O . LYS A 1 96 ? 19.235 2.512 -8.483 1.00 85.81 96 LYS A O 1
ATOM 750 N N . THR A 1 97 ? 18.759 0.327 -8.374 1.00 81.12 97 THR A N 1
ATOM 751 C CA . THR A 1 97 ? 19.880 -0.043 -7.513 1.00 81.12 97 THR A CA 1
ATOM 752 C C . THR A 1 97 ? 20.930 -0.764 -8.352 1.00 81.12 97 THR A C 1
ATOM 754 O O . THR A 1 97 ? 20.649 -1.780 -8.986 1.00 81.12 97 THR A O 1
ATOM 757 N N . LEU A 1 98 ? 22.155 -0.226 -8.393 1.00 84.75 98 LEU A N 1
ATOM 758 C CA . LEU A 1 98 ? 23.277 -0.782 -9.172 1.00 84.75 98 LEU A CA 1
ATOM 759 C C . LEU A 1 98 ? 22.944 -1.001 -10.665 1.00 84.75 98 LEU A C 1
ATOM 761 O O . LEU A 1 98 ? 23.377 -1.973 -11.277 1.00 84.75 98 LEU A O 1
ATOM 765 N N . GLY A 1 99 ? 22.150 -0.101 -11.254 1.00 82.31 99 GLY A N 1
ATOM 766 C CA . GLY A 1 99 ? 21.739 -0.170 -12.663 1.00 82.31 99 GLY A CA 1
ATOM 767 C C . GLY A 1 99 ? 20.586 -1.138 -12.954 1.00 82.31 99 GLY A C 1
ATOM 768 O O . GLY A 1 99 ? 20.097 -1.178 -14.083 1.00 82.31 99 GLY A O 1
ATOM 769 N N . HIS A 1 100 ? 20.103 -1.876 -11.954 1.00 85.81 100 HIS A N 1
ATOM 770 C CA . HIS A 1 100 ? 18.926 -2.728 -12.067 1.00 85.81 100 HIS A CA 1
ATOM 771 C C . HIS A 1 100 ? 17.700 -2.032 -11.492 1.00 85.81 100 HIS A C 1
ATOM 773 O O . HIS A 1 100 ? 17.795 -1.359 -10.473 1.00 85.81 100 HIS A O 1
ATOM 779 N N . ILE A 1 101 ? 16.550 -2.215 -12.141 1.00 88.94 101 ILE A N 1
ATOM 780 C CA . ILE A 1 101 ? 15.272 -1.735 -11.610 1.00 88.94 101 ILE A CA 1
ATOM 781 C C . ILE A 1 101 ? 14.969 -2.501 -10.327 1.00 88.94 101 ILE A C 1
ATOM 783 O O . ILE A 1 101 ? 14.942 -3.733 -10.347 1.00 88.94 101 ILE A O 1
ATOM 787 N N . ASP A 1 102 ? 14.748 -1.765 -9.251 1.00 88.25 102 ASP A N 1
ATOM 788 C CA . ASP A 1 102 ? 14.368 -2.295 -7.946 1.00 88.25 102 ASP A CA 1
ATOM 789 C C . ASP A 1 102 ? 12.849 -2.173 -7.754 1.00 88.25 102 ASP A C 1
ATOM 791 O O . ASP A 1 102 ? 12.172 -3.149 -7.422 1.00 88.25 102 ASP A O 1
ATOM 795 N N . GLU A 1 103 ? 12.304 -0.997 -8.078 1.00 90.69 103 GLU A N 1
ATOM 796 C CA . GLU A 1 103 ? 10.923 -0.620 -7.781 1.00 90.69 103 GLU A CA 1
ATOM 797 C C . GLU A 1 103 ? 10.361 0.381 -8.800 1.00 90.69 103 GLU A C 1
ATOM 799 O O . GLU A 1 103 ? 11.095 1.127 -9.458 1.00 90.69 103 GLU A O 1
ATOM 804 N N . TYR A 1 104 ? 9.036 0.367 -8.934 1.00 93.81 104 TYR A N 1
ATOM 805 C CA . TYR A 1 104 ? 8.265 1.377 -9.645 1.00 93.81 104 TYR A CA 1
ATOM 806 C C . TYR A 1 104 ? 7.316 2.064 -8.670 1.00 93.81 104 TYR A C 1
ATOM 808 O O . TYR A 1 104 ? 6.420 1.408 -8.139 1.00 93.81 104 TYR A O 1
ATOM 816 N N . ASP A 1 105 ? 7.447 3.378 -8.523 1.00 95.12 105 ASP A N 1
ATOM 817 C CA . ASP A 1 105 ? 6.507 4.195 -7.760 1.00 95.12 105 ASP A CA 1
ATOM 818 C C . ASP A 1 105 ? 5.595 4.956 -8.714 1.00 95.12 105 ASP A C 1
ATOM 820 O O . ASP A 1 105 ? 6.046 5.702 -9.587 1.00 95.12 105 ASP A O 1
ATOM 824 N N . VAL A 1 106 ? 4.292 4.773 -8.556 1.00 95.06 106 VAL A N 1
ATOM 825 C CA . VAL A 1 106 ? 3.264 5.343 -9.418 1.00 95.06 106 VAL A CA 1
ATOM 826 C C . VAL A 1 106 ? 2.415 6.308 -8.610 1.00 95.06 106 VAL A C 1
ATOM 828 O O . VAL A 1 106 ? 1.775 5.926 -7.638 1.00 95.06 106 VAL A O 1
ATOM 831 N N . VAL A 1 107 ? 2.352 7.556 -9.059 1.00 94.56 107 VAL A N 1
ATOM 832 C CA . VAL A 1 107 ? 1.457 8.575 -8.511 1.00 94.56 107 VAL A CA 1
ATOM 833 C C . VAL A 1 107 ? 0.273 8.729 -9.453 1.00 94.56 107 VAL A C 1
ATOM 835 O O . VAL A 1 107 ? 0.442 9.019 -10.642 1.00 94.56 107 VAL A O 1
ATOM 838 N N . LEU A 1 108 ? -0.937 8.556 -8.934 1.00 95.88 108 LEU A N 1
ATOM 839 C CA . LEU A 1 108 ? -2.172 8.790 -9.671 1.00 95.88 108 LEU A CA 1
ATOM 840 C C . LEU A 1 108 ? -2.598 10.261 -9.580 1.00 95.88 108 LEU A C 1
ATOM 842 O O . LEU A 1 108 ? -2.223 10.998 -8.669 1.00 95.88 108 LEU A O 1
ATOM 846 N N . THR A 1 109 ? -3.443 10.705 -10.510 1.00 94.88 109 THR A N 1
ATOM 847 C CA . THR A 1 109 ? -3.957 12.089 -10.566 1.00 94.88 109 THR A CA 1
ATOM 848 C C . THR A 1 109 ? -4.743 12.510 -9.328 1.00 94.88 109 THR A C 1
ATOM 850 O O . THR A 1 109 ? -5.039 13.685 -9.143 1.00 94.88 109 THR A O 1
ATOM 853 N N . ASP A 1 110 ? -5.144 11.547 -8.511 1.00 91.69 110 ASP A N 1
ATOM 854 C CA . ASP A 1 110 ? -6.008 11.739 -7.362 1.00 91.69 110 ASP A CA 1
ATOM 855 C C . ASP A 1 110 ? -5.246 11.720 -6.023 1.00 91.69 110 ASP A C 1
ATOM 857 O O . ASP A 1 110 ? -5.883 11.731 -4.963 1.00 91.69 110 ASP A O 1
ATOM 861 N N . GLY A 1 111 ? -3.909 11.699 -6.101 1.00 90.19 111 GLY A N 1
ATOM 862 C CA . GLY A 1 111 ? -2.979 11.699 -4.975 1.00 90.19 111 GLY A CA 1
ATOM 863 C C . GLY A 1 111 ? -2.644 10.315 -4.421 1.00 90.19 111 GLY A C 1
ATOM 864 O O . GLY A 1 111 ? -1.902 10.243 -3.451 1.00 90.19 111 GLY A O 1
ATOM 865 N N . THR A 1 112 ? -3.188 9.236 -4.990 1.00 94.50 112 THR A N 1
ATOM 866 C CA . THR A 1 112 ? -2.822 7.870 -4.589 1.00 94.50 112 THR A CA 1
ATOM 867 C C . THR A 1 112 ? -1.407 7.540 -5.062 1.00 94.50 112 THR A C 1
ATOM 869 O O . THR A 1 112 ? -1.090 7.744 -6.235 1.00 94.50 112 THR A O 1
ATOM 872 N N . GLU A 1 113 ? -0.592 6.989 -4.172 1.00 95.69 113 GLU A N 1
ATOM 873 C CA . GLU A 1 113 ? 0.747 6.471 -4.444 1.00 95.69 113 GLU A CA 1
ATOM 874 C C . GLU A 1 113 ? 0.706 4.939 -4.411 1.00 95.69 113 GLU A C 1
ATOM 876 O O . GLU A 1 113 ? 0.081 4.341 -3.534 1.00 95.69 113 GLU A O 1
ATOM 881 N N . ILE A 1 114 ? 1.321 4.292 -5.399 1.00 97.38 114 ILE A N 1
ATOM 882 C CA . ILE A 1 114 ? 1.352 2.835 -5.523 1.00 97.38 114 ILE A CA 1
ATOM 883 C C . ILE A 1 114 ? 2.769 2.402 -5.859 1.00 97.38 114 ILE A C 1
ATOM 885 O O . ILE A 1 114 ? 3.297 2.792 -6.900 1.00 97.38 114 ILE A O 1
ATOM 889 N N . SER A 1 115 ? 3.338 1.539 -5.030 1.00 95.38 115 SER A N 1
ATOM 890 C CA . SER A 1 115 ? 4.683 1.012 -5.221 1.00 95.38 115 SER A CA 1
ATOM 891 C C . SER A 1 115 ? 4.636 -0.455 -5.631 1.00 95.38 115 SER A C 1
ATOM 893 O O . SER A 1 115 ? 3.898 -1.270 -5.058 1.00 95.38 115 SER A O 1
ATOM 895 N N . PHE A 1 116 ? 5.429 -0.800 -6.639 1.00 96.94 116 PHE A N 1
ATOM 896 C CA . PHE A 1 116 ? 5.540 -2.146 -7.186 1.00 96.94 116 PHE A CA 1
ATOM 897 C C . PHE A 1 116 ? 6.983 -2.628 -7.159 1.00 96.94 116 PHE A C 1
ATOM 899 O O . PHE A 1 116 ? 7.905 -1.878 -7.466 1.00 96.94 116 PHE A O 1
ATOM 906 N N . ASP A 1 117 ? 7.184 -3.918 -6.898 1.00 94.62 117 ASP A N 1
ATOM 907 C CA . ASP A 1 117 ? 8.492 -4.526 -7.128 1.00 94.62 117 ASP A CA 1
ATOM 908 C C . ASP A 1 117 ? 8.861 -4.530 -8.625 1.00 94.62 117 ASP A C 1
ATOM 910 O O . ASP A 1 117 ? 8.044 -4.255 -9.512 1.00 94.62 117 ASP A O 1
ATOM 914 N N . ARG A 1 118 ? 10.106 -4.902 -8.932 1.00 95.00 118 ARG A N 1
ATOM 915 C CA . ARG A 1 118 ? 10.599 -5.059 -10.308 1.00 95.00 118 ARG A CA 1
ATOM 916 C C . ARG A 1 118 ? 9.687 -5.917 -11.209 1.00 95.00 118 ARG A C 1
ATOM 918 O O . ARG A 1 118 ? 9.707 -5.735 -12.428 1.00 95.00 118 ARG A O 1
ATOM 925 N N . GLN A 1 119 ? 8.938 -6.872 -10.657 1.00 96.69 119 GLN A N 1
ATOM 926 C CA . GLN A 1 119 ? 8.034 -7.755 -11.404 1.00 96.69 119 GLN A CA 1
ATOM 927 C C . GLN A 1 119 ? 6.620 -7.172 -11.568 1.00 96.69 119 GLN A C 1
ATOM 929 O O . GLN A 1 119 ? 5.816 -7.736 -12.309 1.00 96.69 119 GLN A O 1
ATOM 934 N N . GLY A 1 120 ? 6.319 -6.042 -10.928 1.00 96.75 120 GLY A N 1
ATOM 935 C CA . GLY A 1 120 ? 5.004 -5.413 -10.946 1.00 96.75 120 GLY A CA 1
ATOM 936 C C . GLY A 1 120 ? 4.060 -5.941 -9.871 1.00 96.75 120 GLY A C 1
ATOM 937 O O . GLY A 1 120 ? 2.861 -5.673 -9.946 1.00 96.75 120 GLY A O 1
ATOM 938 N N . ASN A 1 121 ? 4.552 -6.704 -8.888 1.00 97.25 121 ASN A N 1
ATOM 939 C CA . ASN A 1 121 ? 3.721 -7.098 -7.757 1.00 97.25 121 ASN A CA 1
ATOM 940 C C . ASN A 1 121 ? 3.586 -5.928 -6.792 1.00 97.25 121 ASN A C 1
ATOM 942 O O . ASN A 1 121 ? 4.548 -5.213 -6.517 1.00 97.25 121 ASN A O 1
ATOM 946 N N . LEU A 1 122 ? 2.386 -5.777 -6.240 1.00 97.00 122 LEU A N 1
ATOM 947 C CA . LEU A 1 122 ? 2.094 -4.724 -5.283 1.00 97.00 122 LEU A CA 1
ATOM 948 C C . LEU A 1 122 ? 2.964 -4.853 -4.026 1.00 97.0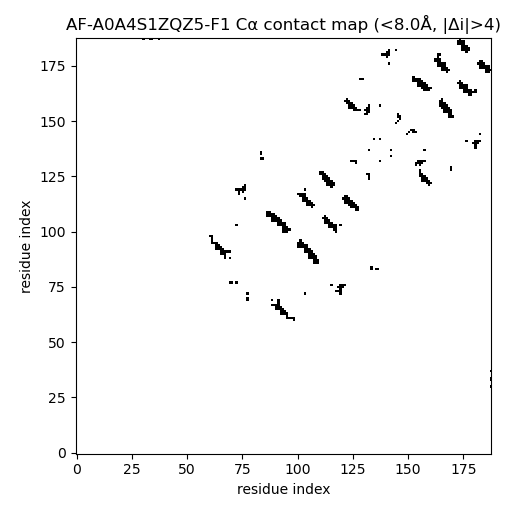0 122 LEU A C 1
ATOM 950 O O . LEU A 1 122 ? 2.939 -5.896 -3.358 1.00 97.00 122 LEU A O 1
ATOM 954 N N . LYS A 1 123 ? 3.669 -3.770 -3.698 1.00 96.06 123 LYS A N 1
ATOM 955 C CA . LYS A 1 123 ? 4.377 -3.582 -2.431 1.00 96.06 123 LYS A CA 1
ATOM 956 C C . LYS A 1 123 ? 3.596 -2.675 -1.496 1.00 96.06 123 LYS A C 1
ATOM 958 O O . LYS A 1 123 ? 3.382 -3.061 -0.354 1.00 96.06 123 LYS A O 1
ATOM 963 N N . GLU A 1 124 ? 3.125 -1.533 -1.982 1.00 96.19 124 GLU A N 1
ATOM 964 C CA . GLU A 1 124 ? 2.444 -0.543 -1.147 1.00 96.19 124 GLU A CA 1
ATOM 965 C C . GLU A 1 124 ? 1.345 0.179 -1.929 1.00 96.19 124 GLU A C 1
ATOM 967 O O . GLU A 1 124 ? 1.489 0.440 -3.123 1.00 96.19 124 GLU A O 1
ATOM 972 N N . VAL A 1 125 ? 0.239 0.493 -1.256 1.00 97.19 125 VAL A N 1
ATOM 973 C CA . VAL A 1 125 ? -0.738 1.487 -1.713 1.00 97.19 125 VAL A CA 1
ATOM 974 C C . VAL A 1 125 ? -0.953 2.473 -0.594 1.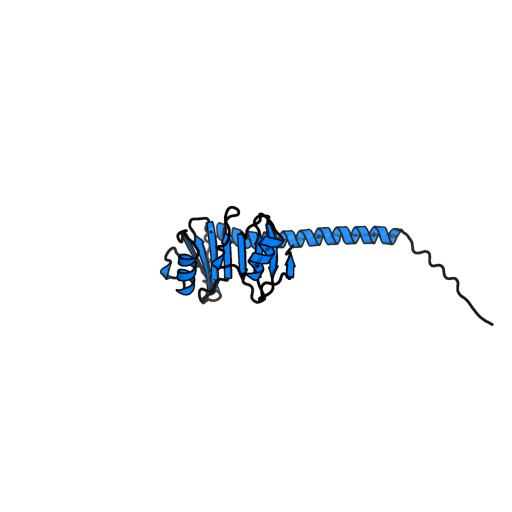00 97.19 125 VAL A C 1
ATOM 976 O O . VAL A 1 125 ? -1.403 2.070 0.477 1.00 97.19 125 VAL A O 1
ATOM 979 N N . GLU A 1 126 ? -0.788 3.753 -0.896 1.00 95.19 126 GLU A N 1
ATOM 980 C CA . GLU A 1 126 ? -1.235 4.826 -0.031 1.00 95.19 126 GLU A CA 1
ATOM 981 C C . GLU A 1 126 ? -2.206 5.761 -0.736 1.00 95.19 126 GLU A C 1
ATOM 983 O O . GLU A 1 126 ? -2.025 6.180 -1.876 1.00 95.19 126 GLU A O 1
ATOM 988 N N . THR A 1 127 ? -3.260 6.115 -0.018 1.00 93.81 127 THR A N 1
ATOM 989 C CA . THR A 1 127 ? -4.293 7.036 -0.470 1.00 93.81 127 THR A CA 1
ATOM 990 C C . THR A 1 127 ? -4.293 8.296 0.385 1.00 93.81 127 THR A C 1
ATOM 992 O O . THR A 1 127 ? -3.850 8.309 1.529 1.00 93.81 127 THR A O 1
ATOM 995 N N . SER A 1 128 ? -4.863 9.376 -0.147 1.00 90.25 128 SER A N 1
ATOM 996 C CA . SER A 1 128 ? -5.175 10.560 0.658 1.00 90.25 128 SER A CA 1
ATOM 997 C C . SER A 1 128 ? -6.096 10.209 1.835 1.00 90.25 128 SER A C 1
ATOM 999 O O . SER A 1 128 ? -7.002 9.398 1.662 1.00 90.25 128 SER A O 1
ATOM 1001 N N . GLN A 1 129 ? -5.994 10.926 2.958 1.00 89.50 129 GLN A N 1
ATOM 1002 C CA . GLN A 1 129 ? -6.762 10.643 4.186 1.00 89.50 129 GLN A CA 1
ATOM 1003 C C . GLN A 1 129 ? -8.289 10.547 4.019 1.00 89.50 129 GLN A C 1
ATOM 1005 O O . GLN A 1 129 ? -8.962 9.858 4.781 1.00 89.50 129 GLN A O 1
ATOM 1010 N N . SER A 1 130 ? -8.860 11.230 3.025 1.00 91.38 130 SER A N 1
ATOM 1011 C CA . SER A 1 130 ? -10.299 11.198 2.726 1.00 91.38 130 SER A CA 1
ATOM 1012 C C . SER A 1 130 ? -10.742 9.999 1.878 1.00 91.38 130 SER A C 1
ATOM 1014 O O . SER A 1 130 ? -11.933 9.845 1.608 1.00 91.38 130 SER A O 1
ATOM 1016 N N . LYS A 1 131 ? -9.804 9.163 1.432 1.00 93.88 131 LYS A N 1
ATOM 1017 C CA . LYS A 1 131 ? -10.029 7.992 0.581 1.00 93.88 131 LYS A CA 1
ATOM 1018 C C . LYS A 1 131 ? -9.573 6.732 1.287 1.00 93.88 131 LYS A C 1
ATOM 1020 O O . LYS A 1 131 ? -8.913 6.791 2.313 1.00 93.88 131 LYS A O 1
ATOM 1025 N N . SER A 1 132 ? -9.946 5.596 0.712 1.00 96.06 132 SER A N 1
ATOM 1026 C CA . SER A 1 132 ? -9.553 4.297 1.227 1.00 96.06 132 SER A CA 1
ATOM 1027 C C . SER A 1 132 ? -8.927 3.443 0.141 1.00 96.06 132 SER A C 1
ATOM 1029 O O . SER A 1 132 ? -9.350 3.492 -1.019 1.00 96.06 132 SER A O 1
ATOM 1031 N N . VAL A 1 133 ? -7.963 2.620 0.549 1.00 96.94 133 VAL A N 1
ATOM 1032 C CA . VAL A 1 133 ? -7.404 1.549 -0.272 1.00 96.94 133 VAL A CA 1
ATOM 1033 C C . VAL A 1 133 ? -8.545 0.676 -0.826 1.00 96.94 133 VAL A C 1
ATOM 1035 O O . VAL A 1 133 ? -9.436 0.265 -0.072 1.00 96.94 133 VAL A O 1
ATOM 1038 N N . PRO A 1 134 ? -8.554 0.367 -2.138 1.00 96.88 134 PRO A N 1
ATOM 1039 C CA . PRO A 1 134 ? -9.574 -0.485 -2.734 1.00 96.88 134 PRO A CA 1
ATOM 1040 C C . PRO A 1 134 ? -9.706 -1.830 -2.009 1.00 96.88 134 PRO A C 1
ATOM 1042 O O . PRO A 1 134 ? -8.734 -2.563 -1.837 1.00 96.88 134 PRO A O 1
ATOM 1045 N N . LYS A 1 135 ? -10.938 -2.201 -1.638 1.00 93.88 135 LYS A N 1
ATOM 1046 C CA . LYS A 1 135 ? -11.224 -3.420 -0.852 1.00 93.88 135 LYS A CA 1
ATOM 1047 C C . LYS A 1 135 ? -10.684 -4.708 -1.480 1.00 93.88 135 LYS A C 1
ATOM 1049 O O . LYS A 1 135 ? -10.389 -5.646 -0.754 1.00 93.88 135 LYS A O 1
ATOM 1054 N N . GLY A 1 136 ? -10.566 -4.758 -2.810 1.00 93.44 136 GLY A N 1
ATOM 1055 C CA . GLY A 1 136 ? -10.039 -5.918 -3.533 1.00 93.44 136 GLY A CA 1
ATOM 1056 C C . GLY A 1 136 ? -8.555 -6.200 -3.279 1.00 93.44 136 GLY A C 1
ATOM 1057 O O . GLY A 1 136 ? -8.111 -7.315 -3.533 1.00 93.44 136 GLY A O 1
ATOM 1058 N N . LEU A 1 137 ? -7.807 -5.219 -2.767 1.00 96.50 137 LEU A N 1
ATOM 1059 C CA . LEU A 1 137 ? -6.389 -5.364 -2.429 1.00 96.50 137 LEU A CA 1
ATOM 1060 C C . LEU A 1 137 ? -6.174 -5.842 -0.989 1.00 96.50 137 LEU A C 1
ATOM 1062 O O . LEU A 1 137 ? -5.114 -6.370 -0.667 1.00 96.50 137 LEU A O 1
ATOM 1066 N N . VAL A 1 138 ? -7.175 -5.674 -0.123 1.00 96.94 138 VAL A N 1
ATOM 1067 C CA . VAL A 1 138 ? -7.053 -5.944 1.310 1.00 96.94 138 VAL A CA 1
ATOM 1068 C C . VAL A 1 138 ? -7.418 -7.405 1.606 1.00 96.94 138 VAL A C 1
ATOM 1070 O O . VAL A 1 138 ? -8.529 -7.834 1.273 1.00 96.94 138 VAL A O 1
ATOM 1073 N N . PRO A 1 139 ? -6.553 -8.181 2.289 1.00 96.31 139 PRO A N 1
ATOM 1074 C CA . PRO A 1 139 ? -6.902 -9.517 2.760 1.00 96.31 139 PRO A CA 1
ATOM 1075 C C . PRO A 1 139 ? -8.171 -9.523 3.621 1.00 96.31 139 PRO A C 1
ATOM 1077 O O . PRO A 1 139 ? -8.364 -8.683 4.503 1.00 96.31 139 PRO A O 1
ATOM 1080 N N . ALA A 1 140 ? -9.041 -10.511 3.404 1.00 96.94 140 ALA A N 1
ATOM 1081 C CA . ALA A 1 140 ? -10.350 -10.548 4.054 1.00 96.94 140 ALA A CA 1
ATOM 1082 C C . ALA A 1 140 ? -10.273 -10.651 5.592 1.00 96.94 140 ALA A C 1
ATOM 1084 O O . ALA A 1 140 ? -11.156 -10.139 6.280 1.00 96.94 140 ALA A O 1
ATOM 1085 N N . SER A 1 141 ? -9.239 -11.302 6.141 1.00 96.94 141 SER A N 1
ATOM 1086 C CA . SER A 1 141 ? -8.971 -11.367 7.587 1.00 96.94 141 SER A CA 1
ATOM 1087 C C . SER A 1 141 ? -8.708 -9.980 8.177 1.00 96.94 141 SER A C 1
ATOM 1089 O O . SER A 1 141 ? -9.370 -9.600 9.144 1.00 96.94 141 SER A O 1
ATOM 1091 N N . ILE A 1 142 ? -7.846 -9.195 7.528 1.00 97.81 142 ILE A N 1
ATOM 1092 C CA . ILE A 1 142 ? -7.524 -7.816 7.916 1.00 97.81 142 ILE A CA 1
ATOM 1093 C C . ILE A 1 142 ? -8.774 -6.937 7.836 1.00 97.81 142 ILE A C 1
ATOM 1095 O O . ILE A 1 142 ? -9.140 -6.290 8.815 1.00 97.81 142 ILE A O 1
ATOM 1099 N N . ALA A 1 143 ? -9.495 -6.968 6.711 1.00 97.00 143 ALA A N 1
ATOM 1100 C CA . ALA A 1 143 ? -10.705 -6.162 6.530 1.00 97.00 143 ALA A CA 1
ATOM 1101 C C . ALA A 1 143 ? -11.762 -6.430 7.621 1.00 97.00 143 ALA A C 1
ATOM 1103 O O . ALA A 1 143 ? -12.398 -5.495 8.122 1.00 97.00 143 ALA A O 1
ATOM 1104 N N . ARG A 1 144 ? -11.928 -7.699 8.027 1.00 97.06 144 ARG A N 1
ATOM 1105 C CA . ARG A 1 144 ? -12.813 -8.078 9.138 1.00 97.06 144 ARG A CA 1
ATOM 1106 C C . ARG A 1 144 ? -12.335 -7.504 10.468 1.00 97.06 144 ARG A C 1
ATOM 1108 O O . ARG A 1 144 ? -13.150 -6.907 11.165 1.00 97.06 144 ARG A O 1
ATOM 1115 N N . TYR A 1 145 ? -11.047 -7.642 10.788 1.00 97.69 145 TYR A N 1
ATOM 1116 C CA . TYR A 1 145 ? -10.475 -7.116 12.030 1.00 97.69 145 TYR A CA 1
ATOM 1117 C C . TYR A 1 145 ? -10.648 -5.593 12.139 1.00 97.69 145 TYR A C 1
ATOM 1119 O O . TYR A 1 145 ? -11.111 -5.095 13.164 1.00 97.69 145 TYR A O 1
ATOM 1127 N N . ILE A 1 146 ? -10.358 -4.848 11.066 1.00 97.19 146 ILE A N 1
ATOM 1128 C CA . ILE A 1 146 ? -10.535 -3.388 11.054 1.00 97.19 146 ILE A CA 1
ATOM 1129 C C . ILE A 1 146 ? -12.004 -3.015 11.270 1.00 97.19 146 ILE A C 1
ATOM 1131 O O . ILE A 1 146 ? -12.309 -2.176 12.113 1.00 97.19 146 ILE A O 1
ATOM 1135 N N . THR A 1 147 ? -12.930 -3.689 10.585 1.00 95.69 147 THR A N 1
ATOM 1136 C CA . THR A 1 147 ? -14.368 -3.402 10.716 1.00 95.69 147 THR A CA 1
ATOM 1137 C C . THR A 1 147 ? -14.895 -3.683 12.131 1.00 95.69 147 THR A C 1
ATOM 1139 O O . THR A 1 147 ? -15.752 -2.944 12.623 1.00 95.69 147 THR A O 1
ATOM 1142 N N . SER A 1 148 ? -14.405 -4.731 12.804 1.00 96.44 148 SER A N 1
ATOM 1143 C CA . SER A 1 148 ? -14.837 -5.072 14.166 1.00 96.44 148 SER A CA 1
ATOM 1144 C C . SER A 1 148 ? -14.216 -4.175 15.235 1.00 96.44 148 SER A C 1
ATOM 1146 O O . SER A 1 148 ? -14.912 -3.781 16.173 1.00 96.44 148 SER A O 1
ATOM 1148 N N . SER A 1 149 ? -12.927 -3.860 15.093 1.00 96.88 149 SER A N 1
ATOM 1149 C CA . SER A 1 149 ? -12.111 -3.254 16.152 1.00 96.88 149 SER A CA 1
ATOM 1150 C C . SER A 1 149 ? -11.957 -1.738 16.004 1.00 96.88 149 SER A C 1
ATOM 1152 O O . SER A 1 149 ? -11.836 -1.036 17.004 1.00 96.88 149 SER A O 1
ATOM 1154 N N . HIS A 1 150 ? -12.029 -1.210 14.779 1.00 95.75 150 HIS A N 1
ATOM 1155 C CA . HIS A 1 150 ? -11.813 0.205 14.457 1.00 95.75 150 HIS A CA 1
ATOM 1156 C C . HIS A 1 150 ? -13.006 0.781 13.685 1.00 95.75 150 HIS A C 1
ATOM 1158 O O . HIS A 1 150 ? -12.913 1.185 12.526 1.00 95.75 150 HIS A O 1
ATOM 1164 N N . LYS A 1 151 ? -14.169 0.818 14.345 1.00 94.69 151 LYS A N 1
ATOM 1165 C CA . LYS A 1 151 ? -15.414 1.311 13.739 1.00 94.69 151 LYS A CA 1
ATOM 1166 C C . LYS A 1 151 ? -15.267 2.749 13.237 1.00 94.69 151 LYS A C 1
ATOM 1168 O O . LYS A 1 151 ? -14.752 3.618 13.938 1.00 94.69 151 LYS A O 1
ATOM 1173 N N . GLY A 1 152 ? -15.765 2.990 12.027 1.00 94.12 152 GLY A N 1
ATOM 1174 C CA . GLY A 1 152 ? -15.713 4.302 11.380 1.00 94.12 152 GLY A CA 1
ATOM 1175 C C . G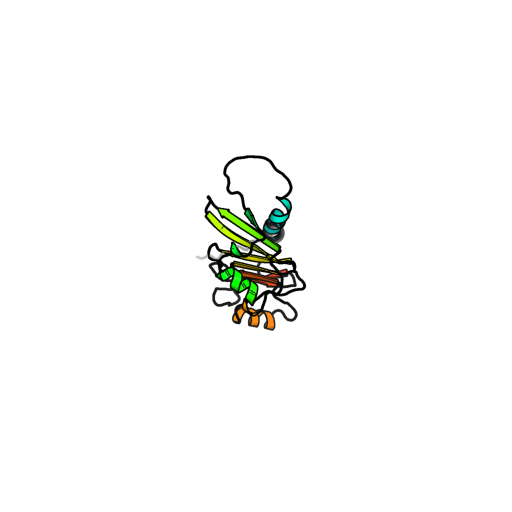LY A 1 152 ? -14.337 4.690 10.837 1.00 94.12 152 GLY A C 1
ATOM 1176 O O . GLY A 1 152 ? -14.215 5.788 10.308 1.00 94.12 152 GLY A O 1
ATOM 1177 N N . GLN A 1 153 ? -13.329 3.819 10.950 1.00 96.56 153 GLN A N 1
ATOM 1178 C CA . GLN A 1 153 ? -12.031 4.013 10.309 1.00 96.56 153 GLN A CA 1
ATOM 1179 C C . GLN A 1 153 ? -11.969 3.268 8.981 1.00 96.56 153 GLN A C 1
ATOM 1181 O O . GLN A 1 153 ? -12.611 2.229 8.796 1.00 96.56 153 GLN A O 1
ATOM 1186 N N . HIS A 1 154 ? -11.159 3.787 8.068 1.00 95.81 154 HIS A N 1
ATOM 1187 C CA . HIS A 1 154 ? -10.839 3.138 6.805 1.00 95.81 154 HIS A CA 1
ATOM 1188 C C . HIS A 1 154 ? -9.328 3.020 6.632 1.00 95.81 154 HIS A C 1
ATOM 1190 O O . HIS A 1 154 ? -8.556 3.714 7.288 1.00 95.81 154 HIS A O 1
ATOM 1196 N N . ILE A 1 155 ? -8.915 2.099 5.766 1.00 97.56 155 ILE A N 1
ATOM 1197 C CA . ILE A 1 155 ? -7.500 1.844 5.489 1.00 97.56 155 ILE A CA 1
ATOM 1198 C C . ILE A 1 155 ? -7.017 2.900 4.504 1.00 97.56 155 ILE A C 1
ATOM 1200 O O . ILE A 1 155 ? -7.606 3.012 3.422 1.00 97.56 155 ILE A O 1
ATOM 1204 N N . VAL A 1 156 ? -5.980 3.645 4.881 1.00 96.81 156 VAL A N 1
ATOM 1205 C CA . VAL A 1 156 ? -5.364 4.692 4.052 1.00 96.81 156 VAL A CA 1
ATOM 1206 C C . VAL A 1 156 ? -4.029 4.250 3.469 1.00 96.81 156 VAL A C 1
ATOM 1208 O O . VAL A 1 156 ? -3.750 4.644 2.340 1.00 96.81 156 VAL A O 1
ATOM 1211 N N . SER A 1 157 ? -3.293 3.370 4.162 1.00 96.38 157 SER A N 1
ATOM 1212 C CA . SER A 1 157 ? -2.109 2.688 3.629 1.00 96.38 157 SER A CA 1
ATOM 1213 C C . SER A 1 157 ? -2.173 1.172 3.845 1.00 96.38 157 SER A C 1
ATOM 1215 O O . SER A 1 157 ? -2.664 0.691 4.870 1.00 96.38 157 SER A O 1
ATOM 1217 N N . LEU A 1 158 ? -1.708 0.421 2.848 1.00 96.94 158 LEU A N 1
ATOM 1218 C CA . LEU A 1 158 ? -1.554 -1.032 2.845 1.00 96.94 158 LEU A CA 1
ATOM 1219 C C . LEU A 1 158 ? -0.164 -1.360 2.299 1.00 96.94 158 LEU A C 1
ATOM 1221 O O . LEU A 1 158 ? 0.053 -1.254 1.091 1.00 96.94 158 LEU A O 1
ATOM 1225 N N . GLU A 1 159 ? 0.732 -1.837 3.157 1.00 96.38 159 GLU A N 1
ATOM 1226 C CA . GLU A 1 159 ? 2.069 -2.277 2.764 1.00 96.38 159 GLU A CA 1
ATOM 1227 C C . GLU A 1 159 ? 2.238 -3.788 2.966 1.00 96.38 159 GLU A C 1
ATOM 1229 O O . GLU A 1 159 ? 1.967 -4.352 4.031 1.00 96.38 159 GLU A O 1
ATOM 1234 N N . ARG A 1 160 ? 2.725 -4.469 1.929 1.00 93.94 160 ARG A N 1
ATOM 1235 C CA . ARG A 1 160 ? 3.073 -5.885 1.955 1.00 93.94 160 ARG A CA 1
ATOM 1236 C C . ARG A 1 160 ? 4.543 -6.048 2.321 1.00 93.94 160 ARG A C 1
ATOM 1238 O O . ARG A 1 160 ? 5.443 -5.775 1.528 1.00 93.94 160 ARG A O 1
ATOM 1245 N N . LYS A 1 161 ? 4.795 -6.618 3.494 1.00 90.62 161 LYS A N 1
ATOM 1246 C CA . LYS A 1 161 ? 6.139 -6.982 3.950 1.00 90.62 161 LYS A CA 1
ATOM 1247 C C . LYS A 1 161 ? 6.422 -8.460 3.691 1.00 90.62 161 LYS A C 1
ATOM 1249 O O . LYS A 1 161 ? 5.533 -9.295 3.525 1.00 90.62 161 LYS A O 1
ATOM 1254 N N . ARG A 1 162 ? 7.702 -8.839 3.757 1.00 90.38 162 ARG A N 1
ATOM 1255 C CA . ARG A 1 162 ? 8.124 -10.251 3.670 1.00 90.38 162 ARG A CA 1
ATOM 1256 C C . ARG A 1 162 ? 7.499 -11.127 4.765 1.00 90.38 162 ARG A C 1
ATOM 1258 O O . ARG A 1 162 ? 7.357 -12.333 4.566 1.00 90.38 162 ARG A O 1
ATOM 1265 N N . ASN A 1 163 ? 7.181 -10.551 5.920 1.00 90.31 163 ASN A N 1
ATOM 1266 C CA . ASN A 1 163 ? 6.683 -11.235 7.113 1.00 90.31 163 ASN A CA 1
ATOM 1267 C C . ASN A 1 163 ? 5.215 -10.926 7.448 1.00 90.31 163 ASN A C 1
ATOM 1269 O O . ASN A 1 163 ? 4.756 -11.383 8.490 1.00 90.31 163 ASN A O 1
ATOM 1273 N N . GLY A 1 164 ? 4.486 -10.211 6.590 1.00 95.56 164 GLY A N 1
ATOM 1274 C CA . GLY A 1 164 ? 3.095 -9.868 6.860 1.00 95.56 164 GLY A CA 1
ATOM 1275 C C . GLY A 1 164 ? 2.660 -8.577 6.186 1.00 95.56 164 GLY A C 1
ATOM 1276 O O . GLY A 1 164 ? 3.077 -8.298 5.061 1.00 95.56 164 GLY A O 1
ATOM 1277 N N . TRP A 1 165 ? 1.829 -7.809 6.883 1.00 95.75 165 TRP A N 1
ATOM 1278 C CA . TRP A 1 165 ? 1.220 -6.585 6.371 1.00 95.75 165 TRP A CA 1
ATOM 1279 C C . TRP A 1 165 ? 1.299 -5.472 7.402 1.00 95.75 165 TRP A C 1
ATOM 1281 O O . TRP A 1 165 ? 1.003 -5.715 8.572 1.00 95.75 165 TRP A O 1
ATOM 1291 N N . ASP A 1 166 ? 1.612 -4.268 6.944 1.00 95.81 166 ASP A N 1
ATOM 1292 C CA . ASP A 1 166 ? 1.501 -3.048 7.737 1.00 95.81 166 ASP A CA 1
ATOM 1293 C C . ASP A 1 166 ? 0.321 -2.230 7.177 1.00 95.81 166 ASP A C 1
ATOM 1295 O O . ASP A 1 166 ? 0.168 -2.080 5.962 1.00 95.81 166 ASP A O 1
ATOM 1299 N N . ILE A 1 167 ? -0.579 -1.792 8.058 1.00 96.88 167 ILE A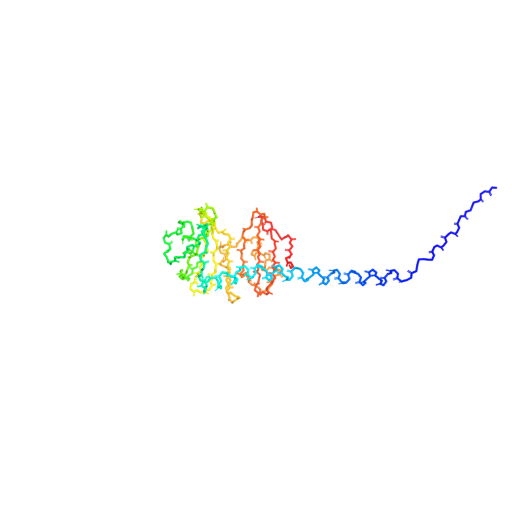 N 1
ATOM 1300 C CA . ILE A 1 167 ? -1.839 -1.117 7.722 1.00 96.88 167 ILE A CA 1
ATOM 1301 C C . ILE A 1 167 ? -1.906 0.204 8.481 1.00 96.88 167 ILE A C 1
ATOM 1303 O O . ILE A 1 167 ? -1.971 0.171 9.708 1.00 96.88 167 ILE A O 1
ATOM 1307 N N . GLU A 1 168 ? -1.987 1.332 7.775 1.00 95.88 168 GLU A N 1
ATOM 1308 C CA . GLU A 1 168 ? -2.311 2.634 8.380 1.00 95.88 168 GLU A CA 1
ATOM 1309 C C . G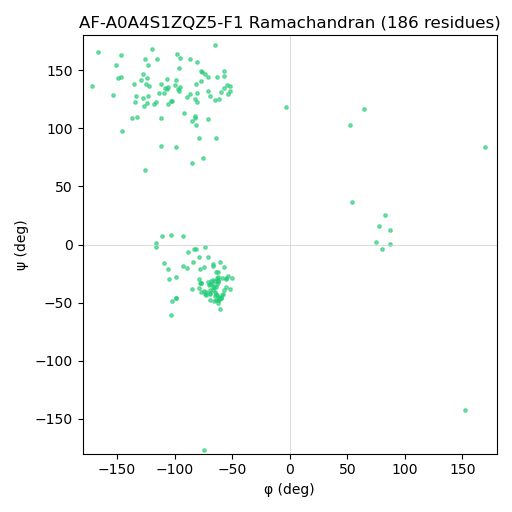LU A 1 168 ? -3.810 2.905 8.216 1.00 95.88 168 GLU A C 1
ATOM 1311 O O . GLU A 1 168 ? -4.396 2.755 7.132 1.00 95.88 168 GLU A O 1
ATOM 1316 N N . LEU A 1 169 ? -4.450 3.307 9.309 1.00 96.19 169 LEU A N 1
ATOM 1317 C CA . LEU A 1 169 ? -5.845 3.733 9.335 1.00 96.19 169 LEU A CA 1
ATOM 1318 C C . LEU A 1 169 ? -5.977 5.250 9.216 1.00 96.19 169 LEU A C 1
ATOM 1320 O O . LEU A 1 169 ? -5.073 6.010 9.541 1.00 96.19 169 LEU A O 1
ATOM 1324 N N . SER A 1 170 ? -7.165 5.709 8.833 1.00 95.69 170 SER A N 1
ATOM 1325 C CA . SER A 1 170 ? -7.509 7.129 8.668 1.00 95.69 170 SER A CA 1
ATOM 1326 C C . SER A 1 170 ? -7.313 8.012 9.904 1.00 95.69 170 SER A C 1
ATOM 1328 O O . SER A 1 170 ? -7.245 9.234 9.788 1.00 95.69 170 SER A O 1
ATOM 1330 N N . ASN A 1 171 ? -7.237 7.420 11.095 1.00 92.19 171 ASN A N 1
ATOM 1331 C CA . ASN A 1 171 ? -6.915 8.116 12.342 1.00 92.19 171 ASN A CA 1
ATOM 1332 C C . ASN A 1 171 ? -5.414 8.097 12.687 1.00 92.19 171 ASN A C 1
ATOM 1334 O O . ASN A 1 171 ? -5.051 8.532 13.779 1.00 92.19 171 ASN A O 1
ATOM 1338 N N . GLY A 1 172 ? -4.563 7.606 11.784 1.00 90.50 172 GLY A N 1
ATOM 1339 C CA . GLY A 1 172 ? -3.113 7.511 11.949 1.00 90.50 172 GLY A CA 1
ATOM 1340 C C . GLY A 1 172 ? -2.646 6.351 12.827 1.00 90.50 172 GLY A C 1
ATOM 1341 O O . GLY A 1 172 ? -1.523 6.397 13.314 1.00 90.50 172 GLY A O 1
ATOM 1342 N N . ILE A 1 173 ? -3.503 5.358 13.094 1.00 92.50 173 ILE A N 1
ATOM 1343 C CA . ILE A 1 173 ? -3.088 4.132 13.788 1.00 92.50 173 ILE A CA 1
ATOM 1344 C C . ILE A 1 173 ? -2.459 3.177 12.779 1.00 92.50 173 ILE A C 1
ATOM 1346 O O . ILE A 1 173 ? -3.132 2.772 11.828 1.00 92.50 173 ILE A O 1
ATOM 1350 N N . ASP A 1 174 ? -1.238 2.745 13.080 1.00 93.75 174 ASP A N 1
ATOM 1351 C CA . ASP A 1 174 ? -0.519 1.722 12.332 1.00 93.75 174 ASP A CA 1
ATOM 1352 C C . ASP A 1 174 ? -0.677 0.354 12.999 1.00 93.75 174 ASP A C 1
ATOM 1354 O O . ASP A 1 174 ? -0.565 0.199 14.220 1.00 93.75 174 ASP A O 1
ATOM 1358 N N . ILE A 1 175 ? -0.973 -0.664 12.197 1.00 95.81 175 ILE A N 1
ATOM 1359 C CA . ILE A 1 175 ? -1.279 -2.014 12.663 1.00 95.81 175 ILE A CA 1
ATOM 1360 C C . ILE A 1 175 ? -0.501 -3.021 11.835 1.00 95.81 175 ILE A C 1
ATOM 1362 O O . ILE A 1 175 ? -0.609 -3.050 10.610 1.00 95.81 175 ILE A O 1
ATOM 1366 N N . ARG A 1 176 ? 0.217 -3.911 12.517 1.00 96.00 176 ARG A N 1
ATOM 1367 C CA . ARG A 1 176 ? 0.936 -5.012 11.883 1.00 96.00 176 ARG A CA 1
ATOM 1368 C C . ARG A 1 176 ? 0.160 -6.314 11.986 1.00 96.00 176 ARG A C 1
ATOM 1370 O O . ARG A 1 176 ? -0.335 -6.679 13.058 1.00 96.00 176 ARG A O 1
ATOM 1377 N N . PHE A 1 177 ? 0.135 -7.049 10.885 1.00 97.69 177 PHE A N 1
ATOM 1378 C CA . PHE A 1 177 ? -0.456 -8.376 10.758 1.00 97.69 177 PHE A CA 1
ATOM 1379 C C . PHE A 1 177 ? 0.590 -9.377 10.265 1.00 97.69 177 PHE A C 1
ATOM 1381 O O . PHE A 1 177 ? 1.551 -8.994 9.598 1.00 97.69 177 PHE A O 1
ATOM 1388 N N . ASP A 1 178 ? 0.410 -10.661 10.571 1.00 97.06 178 ASP A N 1
ATOM 1389 C CA . ASP A 1 178 ? 1.194 -11.735 9.948 1.00 97.06 178 ASP A CA 1
ATOM 1390 C C . ASP A 1 178 ? 0.745 -11.995 8.497 1.00 97.06 178 ASP A C 1
ATOM 1392 O O . ASP A 1 178 ? -0.111 -11.297 7.951 1.00 97.06 178 ASP A O 1
ATOM 1396 N N . LYS A 1 179 ? 1.334 -12.994 7.831 1.00 96.31 179 LYS A N 1
ATOM 1397 C CA . LYS A 1 179 ? 1.032 -13.304 6.422 1.00 96.31 179 LYS A CA 1
ATOM 1398 C C . LYS A 1 179 ? -0.407 -13.767 6.215 1.00 96.31 179 LYS A C 1
ATOM 1400 O O . LYS A 1 179 ? -0.981 -13.512 5.156 1.00 96.31 179 LYS A O 1
ATOM 1405 N N . GLU A 1 180 ? -0.968 -14.436 7.212 1.00 96.38 180 GLU A N 1
ATOM 1406 C CA . GLU A 1 180 ? -2.327 -14.961 7.253 1.00 96.38 180 GLU A CA 1
ATOM 1407 C C . GLU A 1 180 ? -3.360 -13.857 7.582 1.00 96.38 180 GLU A C 1
ATOM 1409 O O . GLU A 1 180 ? -4.573 -14.032 7.406 1.00 96.38 180 GLU A O 1
ATOM 1414 N N . GLY A 1 181 ? -2.884 -12.677 7.990 1.00 96.25 181 GLY A N 1
ATOM 1415 C CA . GLY A 1 181 ? -3.691 -11.513 8.333 1.00 96.25 181 GLY A CA 1
ATOM 1416 C C . GLY A 1 181 ? -4.234 -11.559 9.761 1.00 96.25 181 GLY A C 1
ATOM 1417 O O . GLY A 1 181 ? -5.275 -10.958 10.034 1.00 96.25 181 GLY A O 1
ATOM 1418 N N . ASN A 1 182 ? -3.562 -12.272 10.667 1.00 97.50 182 ASN A N 1
ATOM 1419 C CA . ASN A 1 182 ? -3.831 -12.202 12.098 1.00 97.50 182 ASN A CA 1
ATOM 1420 C C . ASN A 1 182 ? -3.131 -10.979 12.690 1.00 97.50 182 ASN A C 1
ATOM 1422 O O . ASN A 1 182 ? -1.989 -10.671 12.348 1.00 97.50 182 ASN A O 1
ATOM 1426 N N . PHE A 1 183 ? -3.828 -10.280 13.583 1.00 97.62 183 PHE A N 1
ATOM 1427 C CA . PHE A 1 183 ? -3.277 -9.128 14.287 1.00 97.62 183 PHE A CA 1
ATOM 1428 C C . PHE A 1 183 ? -2.034 -9.529 15.089 1.00 97.62 183 PHE A C 1
ATOM 1430 O O . PHE A 1 183 ? -2.071 -10.497 15.849 1.00 97.62 183 PHE A O 1
ATOM 1437 N N . LEU A 1 184 ? -0.956 -8.756 14.948 1.00 96.38 184 LEU A N 1
ATOM 1438 C CA . LEU A 1 184 ? 0.256 -8.912 15.748 1.00 96.38 184 LEU A CA 1
ATOM 1439 C C . LEU A 1 184 ? 0.342 -7.837 16.825 1.00 96.38 184 LEU A C 1
ATOM 1441 O O . LEU A 1 184 ? 0.432 -8.152 18.010 1.00 96.38 184 LEU A O 1
ATOM 1445 N N . ARG A 1 185 ? 0.376 -6.570 16.408 1.00 95.38 185 ARG A N 1
ATOM 1446 C CA . ARG A 1 185 ? 0.551 -5.416 17.296 1.00 95.38 185 ARG A CA 1
ATOM 1447 C C . ARG A 1 185 ? 0.215 -4.112 16.579 1.00 95.38 185 ARG A C 1
ATOM 1449 O O . ARG A 1 185 ? 0.167 -4.077 15.352 1.00 95.38 185 ARG A O 1
ATOM 1456 N N . TYR A 1 186 ? 0.055 -3.053 17.358 1.00 92.69 186 TYR A N 1
ATOM 1457 C CA . TYR A 1 186 ? 0.137 -1.682 16.860 1.00 92.69 186 TYR A CA 1
ATOM 1458 C C . TYR A 1 186 ? 1.609 -1.289 16.661 1.00 92.69 186 TYR A C 1
ATOM 1460 O O . TYR A 1 186 ? 2.478 -1.832 17.352 1.00 92.69 186 TYR A O 1
ATOM 1468 N N . ASP A 1 187 ? 1.880 -0.418 15.693 1.00 78.56 187 ASP A N 1
ATOM 1469 C CA . ASP A 1 187 ? 3.190 0.219 15.519 1.00 78.56 187 ASP A CA 1
ATOM 1470 C C . ASP A 1 187 ? 3.178 1.593 16.210 1.00 78.56 187 ASP A C 1
ATOM 1472 O O . ASP A 1 187 ? 2.183 2.313 16.116 1.00 78.56 187 ASP A O 1
ATOM 1476 N N . ASP A 1 188 ? 4.250 1.906 16.945 1.00 61.91 188 ASP A N 1
ATOM 1477 C CA . ASP A 1 188 ? 4.409 3.128 17.760 1.00 61.91 188 ASP A CA 1
ATOM 1478 C C . ASP A 1 188 ? 5.265 4.204 17.067 1.00 61.91 188 ASP A C 1
ATOM 1480 O O . ASP A 1 188 ? 6.246 3.843 16.370 1.00 61.91 188 ASP A O 1
#